Protein AF-A0A1Q3DEK4-F1 (afdb_monomer_lite)

Organism: Cephalotus follicularis (NCBI:txid3775)

Sequence (195 aa):
FINLIERITYQKWHVNITIVIQDSFKLQTIALIDSGAQMNCIQEGLIPKKFFEKTKQKLFTANGENLSVKFKNLDVHICNDGICIKQTFILVKDLDIGIILGQSFLEVIKPFKVKNERIVTKIFQRKILFAFNEKSITKEINLLKTLSMFKEHSINLIKSKENHLYFMKQEISNQKLEQQLQTSQTREKINSLKI

Foldseek 3Di:
DLLPDFKDKDAWQWFWWWKQAPNPDIDTDIETEDQPDAFKEAAPPPDDPVQFDFDPDWDADPVRHTFPWGGWAGQMWTDFPRDTDTGIYIYTHDDPGRIYHYPRNVVQQPPWDDDQFWIWGADPNDITITGGPDGMDMDGPVPVNVVVVVVVVVVVVVVVV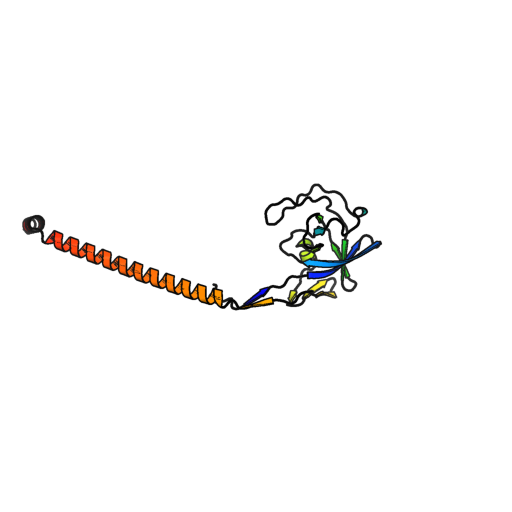VVVVVVVVVVVVVVVVVVVCPDPVNVVVVVVPPD

Structure (mmCIF, N/CA/C/O backbone):
data_AF-A0A1Q3DEK4-F1
#
_entry.id   AF-A0A1Q3DEK4-F1
#
loop_
_atom_site.group_PDB
_atom_site.id
_atom_site.type_symbol
_atom_site.label_atom_id
_atom_site.label_alt_id
_atom_site.label_comp_id
_atom_site.label_asym_id
_atom_site.label_entity_id
_atom_site.label_seq_id
_atom_site.pdbx_PDB_ins_code
_atom_site.Cartn_x
_atom_site.Cartn_y
_atom_site.Cartn_z
_atom_site.occupancy
_atom_site.B_iso_or_equiv
_atom_site.auth_seq_id
_atom_site.a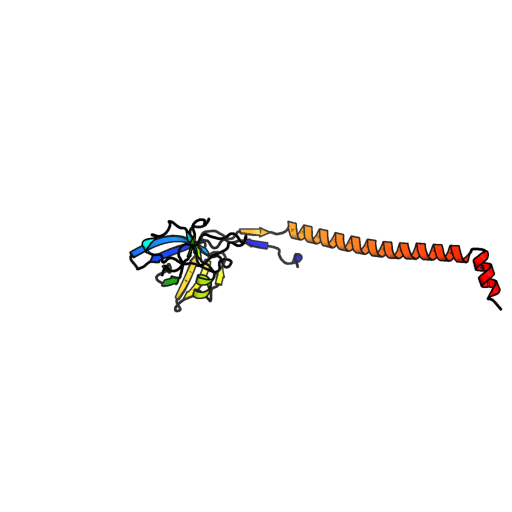uth_comp_id
_atom_site.auth_asym_id
_atom_site.auth_atom_id
_atom_site.pdbx_PDB_model_num
ATOM 1 N N . PHE A 1 1 ? 18.675 -5.931 -19.813 1.00 51.31 1 PHE A N 1
ATOM 2 C CA . PHE A 1 1 ? 17.662 -5.857 -18.735 1.00 51.31 1 PHE A CA 1
ATOM 3 C C . PHE A 1 1 ? 16.275 -5.452 -19.256 1.00 51.31 1 PHE A C 1
ATOM 5 O O . PHE A 1 1 ? 15.321 -6.141 -18.937 1.00 51.31 1 PHE A O 1
ATOM 12 N N . ILE A 1 2 ? 16.134 -4.419 -20.108 1.00 51.25 2 ILE A N 1
ATOM 13 C CA . ILE A 1 2 ? 14.821 -3.993 -20.661 1.00 51.25 2 ILE A CA 1
ATOM 14 C C . ILE A 1 2 ? 14.138 -5.063 -21.543 1.00 51.25 2 ILE A C 1
ATOM 16 O O . ILE A 1 2 ? 12.915 -5.134 -21.567 1.00 51.25 2 ILE A O 1
ATOM 20 N N . ASN A 1 3 ? 14.897 -5.962 -22.182 1.00 54.00 3 ASN A N 1
ATOM 21 C CA . ASN A 1 3 ? 14.345 -6.994 -23.074 1.00 54.00 3 ASN A CA 1
ATOM 22 C C . ASN A 1 3 ? 13.494 -8.087 -22.385 1.00 54.00 3 ASN A C 1
ATOM 24 O O . ASN A 1 3 ? 12.949 -8.926 -23.093 1.0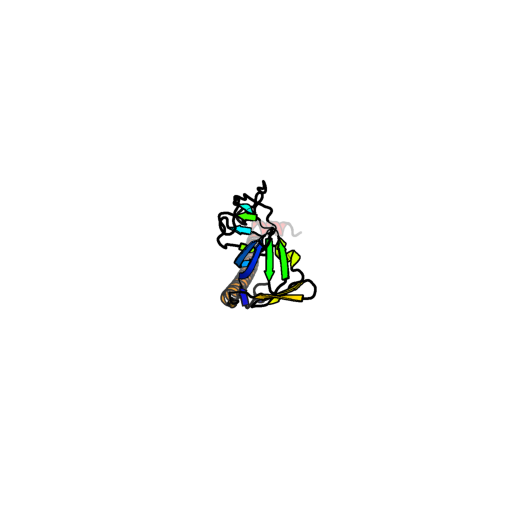0 54.00 3 ASN A O 1
ATOM 28 N N . LEU A 1 4 ? 13.373 -8.096 -21.048 1.00 60.72 4 LEU A N 1
ATOM 29 C CA . LEU A 1 4 ? 12.604 -9.114 -20.311 1.00 60.72 4 LEU A CA 1
ATOM 30 C C . LEU A 1 4 ? 11.206 -8.655 -19.863 1.00 60.72 4 LEU A C 1
ATOM 32 O O . LEU A 1 4 ? 10.371 -9.491 -19.530 1.00 60.72 4 LEU A O 1
ATOM 36 N N . ILE A 1 5 ? 10.950 -7.344 -19.801 1.00 64.69 5 ILE A N 1
ATOM 37 C CA . ILE A 1 5 ? 9.690 -6.816 -19.263 1.00 64.69 5 ILE A CA 1
ATOM 38 C C . ILE A 1 5 ? 8.754 -6.505 -20.429 1.00 64.69 5 ILE A C 1
ATOM 40 O O . ILE A 1 5 ? 8.844 -5.452 -21.054 1.00 64.69 5 ILE A O 1
ATOM 44 N N . GLU A 1 6 ? 7.847 -7.431 -20.724 1.00 66.19 6 GLU A N 1
ATOM 45 C CA . GLU A 1 6 ? 6.870 -7.266 -21.810 1.00 66.19 6 GLU A CA 1
ATOM 46 C C . GLU A 1 6 ? 5.614 -6.514 -21.350 1.00 66.19 6 GLU A C 1
ATOM 48 O O . GLU A 1 6 ? 4.963 -5.815 -22.132 1.00 66.19 6 GLU A O 1
ATOM 53 N N . ARG A 1 7 ? 5.288 -6.627 -20.056 1.00 71.44 7 ARG A N 1
ATOM 54 C CA . ARG A 1 7 ? 4.076 -6.080 -19.443 1.00 71.44 7 ARG A CA 1
ATOM 55 C C . ARG A 1 7 ? 4.373 -5.538 -18.049 1.00 71.44 7 ARG A C 1
ATOM 57 O O . ARG A 1 7 ? 5.055 -6.192 -17.265 1.00 71.44 7 ARG A O 1
ATOM 64 N N . ILE A 1 8 ? 3.821 -4.371 -17.727 1.00 77.69 8 ILE A N 1
ATOM 65 C CA . ILE A 1 8 ? 3.756 -3.852 -16.356 1.00 77.69 8 ILE A CA 1
ATOM 66 C C . ILE A 1 8 ? 2.288 -3.800 -15.956 1.00 77.69 8 ILE A C 1
ATOM 68 O O . ILE A 1 8 ? 1.448 -3.304 -16.706 1.00 77.69 8 ILE A O 1
ATOM 72 N N . THR A 1 9 ? 1.996 -4.275 -14.751 1.00 74.75 9 THR A N 1
ATOM 73 C CA . THR A 1 9 ? 0.672 -4.176 -14.144 1.00 74.75 9 THR A CA 1
ATOM 74 C C . THR A 1 9 ? 0.713 -3.141 -13.028 1.00 74.75 9 THR A C 1
ATOM 76 O O . THR A 1 9 ? 1.464 -3.289 -12.068 1.00 74.75 9 THR A O 1
ATOM 79 N N . TYR A 1 10 ? -0.101 -2.098 -13.157 1.00 78.81 10 TYR A N 1
ATOM 80 C CA . TYR A 1 10 ? -0.332 -1.092 -12.128 1.00 78.81 10 TYR A CA 1
ATOM 81 C C . TYR A 1 10 ? -1.642 -1.382 -11.403 1.00 78.81 10 TYR A C 1
ATOM 83 O O . TYR A 1 10 ? -2.665 -1.647 -12.031 1.00 78.81 10 TYR A O 1
ATOM 91 N N . GLN A 1 11 ? -1.622 -1.296 -10.077 1.00 82.62 11 GLN A N 1
ATOM 92 C CA . GLN A 1 11 ? -2.800 -1.469 -9.237 1.00 82.62 11 GLN A CA 1
A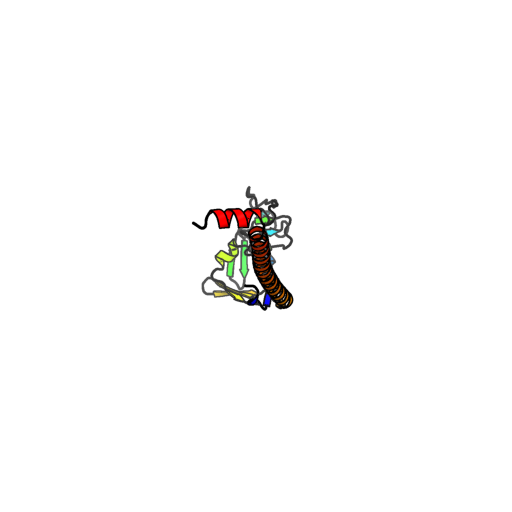TOM 93 C C . GLN A 1 11 ? -2.698 -0.509 -8.053 1.00 82.62 11 GLN A C 1
ATOM 95 O O . GLN A 1 11 ? -1.759 -0.614 -7.266 1.00 82.62 11 GLN A O 1
ATOM 100 N N . LYS A 1 12 ? -3.674 0.390 -7.895 1.00 86.88 12 LYS A N 1
ATOM 101 C CA . LYS A 1 12 ? -3.830 1.153 -6.650 1.00 86.88 12 LYS A CA 1
ATOM 102 C C . LYS A 1 12 ? -4.537 0.281 -5.617 1.00 86.88 12 LYS A C 1
ATOM 104 O O . LYS A 1 12 ? -5.550 -0.349 -5.924 1.00 86.88 12 LYS A O 1
ATOM 109 N N . TRP A 1 13 ? -4.002 0.208 -4.402 1.00 93.25 13 TRP A N 1
ATOM 110 C CA . TRP A 1 13 ? -4.549 -0.628 -3.324 1.00 93.25 13 TRP A CA 1
ATOM 111 C C . TRP A 1 13 ? -5.547 0.160 -2.476 1.00 93.25 13 TRP A C 1
ATOM 113 O O . TRP A 1 13 ? -5.391 0.283 -1.263 1.00 93.25 13 TRP A O 1
ATOM 123 N N . HIS A 1 14 ? -6.565 0.714 -3.135 1.00 94.94 14 HIS A N 1
ATOM 124 C CA . HIS A 1 14 ? -7.712 1.306 -2.458 1.00 94.94 14 HIS A CA 1
ATOM 125 C C . HIS A 1 14 ? -8.603 0.197 -1.919 1.00 94.94 14 HIS A C 1
ATOM 127 O O . HIS A 1 14 ? -9.080 -0.631 -2.693 1.00 94.94 14 HIS A O 1
ATOM 133 N N . VAL A 1 15 ? -8.815 0.179 -0.609 1.00 95.12 15 VAL A N 1
ATOM 134 C CA . VAL A 1 15 ? -9.591 -0.850 0.083 1.00 95.12 15 VAL A CA 1
ATOM 135 C C . VAL A 1 15 ? -10.663 -0.196 0.943 1.00 95.12 15 VAL A C 1
ATOM 137 O O . VAL A 1 15 ? -10.431 0.846 1.557 1.00 95.12 15 VAL A O 1
ATOM 140 N N . ASN A 1 16 ? -11.838 -0.816 1.012 1.00 94.62 16 ASN A N 1
ATOM 141 C CA . ASN A 1 16 ? -12.856 -0.418 1.978 1.00 94.62 16 ASN A CA 1
ATOM 142 C C . ASN A 1 16 ? -12.451 -0.902 3.371 1.00 94.62 16 ASN A C 1
ATOM 144 O O . ASN A 1 16 ? -12.150 -2.082 3.563 1.00 94.62 16 ASN A O 1
ATOM 148 N N . ILE A 1 17 ? -12.467 0.003 4.343 1.00 94.25 17 ILE A N 1
ATOM 149 C CA . ILE A 1 17 ? -12.174 -0.298 5.740 1.00 94.25 17 ILE A CA 1
ATOM 150 C C . ILE A 1 17 ? -13.270 0.237 6.649 1.00 94.25 17 ILE A C 1
ATOM 152 O O . ILE A 1 17 ? -13.950 1.216 6.343 1.00 94.25 17 ILE A O 1
ATOM 156 N N . THR A 1 18 ? -13.410 -0.402 7.806 1.00 95.62 18 THR A N 1
ATOM 157 C CA . THR A 1 18 ? -14.185 0.141 8.918 1.00 95.62 18 THR A CA 1
ATOM 158 C C . THR A 1 18 ? -13.223 0.562 10.016 1.00 95.62 18 THR A C 1
ATOM 160 O O . THR A 1 18 ? -12.479 -0.262 10.535 1.00 95.62 18 THR A O 1
ATOM 163 N N . ILE A 1 19 ? -13.247 1.834 10.383 1.00 93.88 19 ILE A N 1
ATOM 164 C CA . ILE A 1 19 ? -12.533 2.383 11.530 1.00 93.88 19 ILE A CA 1
ATOM 165 C C . ILE A 1 19 ? -13.467 2.405 12.731 1.00 93.88 19 ILE A C 1
ATOM 167 O O . ILE A 1 19 ? -14.601 2.866 12.617 1.00 93.88 19 ILE A O 1
ATOM 171 N N . VAL A 1 20 ? -12.979 1.930 13.874 1.00 93.38 20 VAL A N 1
ATOM 172 C CA . VAL A 1 20 ? -13.665 1.987 15.167 1.00 93.38 20 VAL A CA 1
ATOM 173 C C . VAL A 1 20 ? -12.743 2.622 16.204 1.00 93.38 20 VAL A C 1
ATOM 175 O O . VAL A 1 20 ? -11.568 2.270 16.295 1.00 93.38 20 VAL A O 1
ATOM 178 N N . ILE A 1 21 ? -13.266 3.566 16.985 1.00 90.88 21 ILE A N 1
ATOM 179 C CA . ILE A 1 21 ? -12.525 4.273 18.037 1.00 90.88 21 ILE A CA 1
ATOM 180 C C . ILE A 1 21 ? -13.337 4.241 19.323 1.00 90.88 21 ILE A C 1
ATOM 182 O O . ILE A 1 21 ? -14.489 4.683 19.330 1.00 90.88 21 ILE A O 1
ATOM 186 N N . GLN A 1 22 ? -12.709 3.760 20.405 1.00 85.56 22 GLN A N 1
ATOM 187 C CA . GLN A 1 22 ? -13.291 3.692 21.755 1.00 85.56 22 GLN A CA 1
ATOM 188 C C . GLN A 1 22 ? -14.728 3.134 21.765 1.00 85.56 22 GLN A C 1
ATOM 190 O O . GLN A 1 22 ? -15.571 3.635 22.503 1.00 85.56 22 GLN A O 1
ATOM 195 N N . ASP A 1 23 ? -15.033 2.207 20.848 1.00 81.06 23 ASP A N 1
ATOM 196 C CA . ASP A 1 23 ? -16.354 1.604 20.603 1.00 81.06 23 ASP A CA 1
ATOM 197 C C . ASP A 1 23 ? -17.531 2.583 20.395 1.00 81.06 23 ASP A C 1
ATOM 199 O O . ASP A 1 23 ? -18.682 2.171 20.276 1.00 81.06 23 ASP A O 1
ATOM 203 N N . SER A 1 24 ? -17.256 3.885 20.291 1.00 85.69 24 SER A N 1
ATOM 204 C CA . SER A 1 24 ? -18.254 4.962 20.251 1.00 85.69 24 SER A CA 1
ATOM 205 C C . SER A 1 24 ? -18.317 5.659 18.899 1.00 85.69 24 SER A C 1
ATOM 207 O O . SER A 1 24 ? -19.334 6.256 18.549 1.00 85.69 24 SER A O 1
ATOM 209 N N . PHE A 1 25 ? -17.238 5.587 18.121 1.00 90.88 25 PHE A N 1
ATOM 210 C CA . PHE A 1 25 ? -17.178 6.144 16.780 1.00 90.88 25 PHE A CA 1
ATOM 211 C C . PHE A 1 25 ? -16.856 5.049 15.774 1.00 90.88 25 PHE A C 1
ATOM 213 O O . PHE A 1 25 ? -15.895 4.299 15.950 1.00 90.88 25 PHE A O 1
ATOM 220 N N . LYS A 1 26 ? -17.652 4.990 14.704 1.00 93.62 26 LYS A N 1
ATOM 221 C CA . LYS A 1 26 ? -17.487 4.052 13.598 1.00 93.62 26 LYS A CA 1
ATOM 222 C C . LY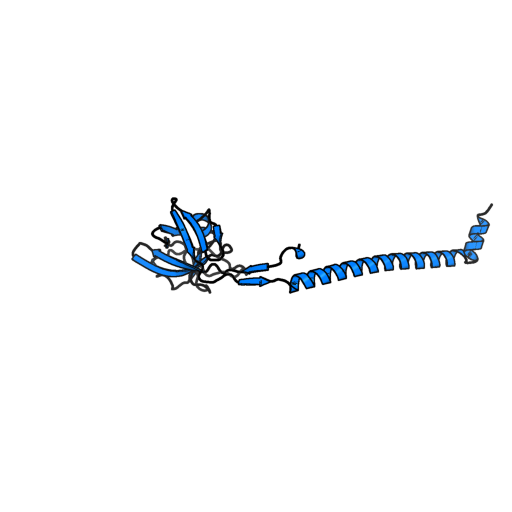S A 1 26 ? -17.551 4.807 12.277 1.00 93.62 26 LYS A C 1
ATOM 224 O O . LYS A 1 26 ? -18.493 5.557 12.045 1.00 93.62 26 LYS A O 1
ATOM 229 N N . LEU A 1 27 ? -16.576 4.570 11.408 1.00 93.19 27 LEU A N 1
ATOM 230 C CA . LEU A 1 27 ? -16.499 5.170 10.081 1.00 93.19 27 LEU A CA 1
ATOM 231 C C . LEU A 1 27 ? -16.188 4.092 9.046 1.00 93.19 27 LEU A C 1
ATOM 233 O O . LEU A 1 27 ? -15.175 3.408 9.152 1.00 93.19 27 LEU A O 1
ATOM 237 N N . GLN A 1 28 ? -17.043 3.954 8.037 1.00 94.69 28 GLN A N 1
ATOM 238 C CA . GLN A 1 28 ? -16.734 3.176 6.839 1.00 94.69 28 GLN A CA 1
ATOM 239 C C . GLN A 1 28 ? -16.187 4.117 5.774 1.00 94.69 28 GLN A C 1
ATOM 241 O O . GLN A 1 28 ? -16.799 5.142 5.485 1.00 94.69 28 GLN A O 1
ATOM 246 N N . THR A 1 29 ? -15.016 3.803 5.232 1.00 93.94 29 THR A N 1
ATOM 247 C CA . THR A 1 29 ? -14.338 4.671 4.265 1.00 93.94 29 THR A CA 1
ATOM 248 C C . THR A 1 29 ? -13.334 3.889 3.423 1.00 93.94 29 THR A C 1
ATOM 250 O O . THR A 1 29 ? -13.084 2.707 3.664 1.00 93.94 29 THR A O 1
ATOM 253 N N . ILE A 1 30 ? -12.759 4.559 2.431 1.00 94.19 30 ILE A N 1
ATOM 254 C CA . ILE A 1 30 ? -11.708 4.030 1.568 1.00 94.19 30 ILE A CA 1
ATOM 255 C C . ILE A 1 30 ? -10.356 4.449 2.140 1.00 94.19 30 ILE A C 1
ATOM 257 O O . ILE A 1 30 ? -10.151 5.614 2.482 1.00 94.19 30 ILE A O 1
ATOM 261 N N . ALA A 1 31 ? -9.421 3.507 2.205 1.00 95.69 31 ALA A N 1
ATOM 262 C CA . ALA A 1 31 ? -8.029 3.788 2.517 1.00 95.69 31 ALA A CA 1
ATOM 263 C C . ALA A 1 31 ? -7.108 3.304 1.398 1.00 95.69 31 ALA A C 1
ATOM 265 O O . ALA A 1 31 ? -7.366 2.277 0.768 1.00 95.69 31 ALA A O 1
ATOM 266 N N . LEU A 1 32 ? -6.019 4.034 1.175 1.00 96.31 32 LEU A N 1
ATOM 267 C CA . LEU A 1 32 ? -4.916 3.590 0.332 1.00 96.31 32 LEU A CA 1
ATOM 268 C C . LEU A 1 32 ? -3.919 2.806 1.175 1.00 96.31 32 LEU A C 1
ATOM 270 O O . LEU A 1 32 ? -3.421 3.319 2.172 1.00 96.31 32 LEU A O 1
ATOM 274 N N . ILE A 1 33 ? -3.587 1.587 0.765 1.00 95.88 33 ILE A N 1
ATOM 275 C CA . ILE A 1 33 ? -2.440 0.876 1.330 1.00 95.88 33 ILE A CA 1
ATOM 276 C C . ILE A 1 33 ? -1.187 1.314 0.574 1.00 95.88 33 ILE A C 1
ATOM 278 O O . ILE A 1 33 ? -1.090 1.095 -0.633 1.00 95.88 33 ILE A O 1
ATOM 282 N N . ASP A 1 34 ? -0.235 1.911 1.289 1.00 93.81 34 ASP A N 1
ATOM 283 C CA . ASP A 1 34 ? 0.986 2.466 0.711 1.00 93.81 34 ASP A CA 1
ATOM 284 C C . ASP A 1 34 ? 2.222 2.029 1.503 1.00 93.81 34 ASP A C 1
ATOM 286 O O . ASP A 1 34 ? 2.483 2.483 2.616 1.00 93.81 34 ASP A O 1
ATOM 290 N N . SER A 1 35 ? 3.032 1.159 0.900 1.00 92.81 35 SER A N 1
ATOM 291 C CA . SER A 1 35 ? 4.303 0.724 1.483 1.00 92.81 35 SER A CA 1
ATOM 292 C C . SER A 1 35 ? 5.368 1.825 1.539 1.00 92.81 35 SER A C 1
ATOM 294 O O . SER A 1 35 ? 6.373 1.633 2.222 1.00 92.81 35 SER A O 1
ATOM 296 N N . GLY A 1 36 ? 5.187 2.931 0.809 1.00 91.94 36 GLY A N 1
ATOM 297 C CA . GLY A 1 36 ? 6.052 4.110 0.848 1.00 91.94 36 GLY A CA 1
ATOM 298 C C . GLY A 1 36 ? 5.801 5.013 2.059 1.00 91.94 36 GLY A C 1
ATOM 299 O O . GLY A 1 36 ? 6.678 5.789 2.432 1.00 91.94 36 GLY A O 1
ATOM 300 N N . ALA A 1 37 ? 4.648 4.882 2.720 1.00 91.00 37 ALA A N 1
ATOM 301 C CA . ALA A 1 37 ? 4.344 5.600 3.949 1.00 91.00 37 ALA A CA 1
ATOM 302 C C . ALA A 1 37 ? 4.826 4.803 5.169 1.00 91.00 37 ALA A C 1
ATOM 304 O O . ALA A 1 37 ? 4.433 3.657 5.371 1.00 91.00 37 ALA A O 1
ATOM 305 N N . GLN A 1 38 ? 5.656 5.403 6.025 1.00 90.00 38 GLN A N 1
ATOM 306 C CA . GLN A 1 38 ? 6.158 4.721 7.227 1.00 90.00 38 GLN A CA 1
ATOM 307 C C . GLN A 1 38 ? 5.061 4.513 8.289 1.00 90.00 38 GLN A C 1
ATOM 309 O O . GLN A 1 38 ? 5.004 3.463 8.926 1.00 90.00 38 GLN A O 1
ATOM 314 N N . MET A 1 39 ? 4.177 5.498 8.460 1.00 89.69 39 MET A N 1
ATOM 315 C CA . MET A 1 39 ? 3.070 5.469 9.420 1.00 89.69 39 MET A CA 1
ATOM 316 C C . MET A 1 39 ? 1.720 5.496 8.707 1.00 89.69 39 MET A C 1
ATOM 318 O O . MET A 1 39 ? 1.616 5.971 7.578 1.00 89.69 39 MET A O 1
ATOM 322 N N . ASN A 1 40 ? 0.672 5.053 9.403 1.00 93.00 40 ASN A N 1
ATOM 323 C CA . ASN A 1 40 ? -0.694 5.309 8.965 1.00 93.00 40 ASN A CA 1
ATOM 324 C C . ASN A 1 40 ? -1.046 6.793 9.150 1.00 93.00 40 ASN A C 1
ATOM 326 O O . ASN A 1 40 ? -0.739 7.392 10.187 1.00 93.00 40 ASN A O 1
ATOM 330 N N . CYS A 1 41 ? -1.750 7.360 8.176 1.00 91.06 41 CYS A N 1
ATOM 331 C CA . CYS A 1 41 ? -2.150 8.763 8.160 1.00 91.06 41 CYS A CA 1
ATOM 332 C C . CYS A 1 41 ? -3.661 8.887 7.995 1.00 91.06 41 CYS A C 1
ATOM 334 O O . CYS A 1 41 ? -4.294 8.085 7.307 1.00 91.06 41 CYS A O 1
ATOM 336 N N . ILE A 1 42 ? -4.230 9.918 8.607 1.00 91.50 42 ILE A N 1
ATOM 337 C CA . ILE A 1 42 ? -5.634 10.276 8.453 1.00 91.50 42 ILE A CA 1
ATOM 338 C C . ILE A 1 42 ? -5.792 11.782 8.280 1.00 91.50 42 ILE A C 1
ATOM 340 O O . ILE A 1 42 ? -5.110 12.564 8.944 1.00 91.50 42 ILE A O 1
ATOM 344 N N . GLN A 1 43 ? -6.697 12.182 7.394 1.00 90.69 43 GLN A N 1
ATOM 345 C CA . GLN A 1 43 ? -6.965 13.581 7.103 1.00 90.69 43 GLN A CA 1
ATOM 346 C C . GLN A 1 43 ? -7.667 14.298 8.273 1.00 90.69 43 GLN A C 1
ATOM 348 O O . GLN A 1 43 ? -8.617 13.781 8.875 1.00 90.69 43 GLN A O 1
ATOM 353 N N . GLU A 1 44 ? -7.216 15.516 8.592 1.00 86.56 44 GLU A N 1
ATOM 354 C CA . GLU A 1 44 ? -7.846 16.405 9.570 1.00 86.56 44 GLU A CA 1
ATOM 355 C C . GLU A 1 44 ? -9.296 16.678 9.147 1.00 86.56 44 GLU A C 1
ATOM 357 O O . GLU A 1 44 ? -9.554 17.171 8.056 1.00 86.56 44 GLU A O 1
ATOM 362 N N . GLY A 1 45 ? -10.249 16.352 10.025 1.00 87.56 45 GLY A N 1
ATOM 363 C CA . GLY A 1 45 ? -11.684 16.529 9.771 1.00 87.56 45 GLY A CA 1
ATOM 364 C C . GLY A 1 45 ? -12.465 15.229 9.564 1.00 87.56 45 GLY A C 1
ATOM 365 O O . GLY A 1 45 ? -13.665 15.226 9.819 1.00 87.56 45 GLY A O 1
ATOM 366 N N . LEU A 1 46 ? -11.810 14.114 9.214 1.00 90.00 46 LEU A N 1
ATOM 367 C CA . LEU A 1 46 ? -12.499 12.819 9.069 1.00 90.00 46 LEU A CA 1
ATOM 368 C C . LEU A 1 46 ? -12.927 12.205 10.402 1.00 90.00 46 LEU A C 1
ATOM 370 O O . LEU A 1 46 ? -13.918 11.481 10.472 1.00 90.00 46 LEU A O 1
ATOM 374 N N . ILE A 1 47 ? -12.163 12.473 11.461 1.00 87.69 47 ILE A N 1
ATOM 375 C CA . ILE A 1 47 ? -12.403 11.939 12.801 1.00 87.69 47 ILE A CA 1
ATOM 376 C C . ILE A 1 47 ? -12.443 13.092 13.805 1.00 87.69 47 ILE A C 1
ATOM 378 O O . ILE A 1 47 ? -11.617 14.009 13.718 1.00 87.69 47 ILE A O 1
ATOM 382 N N . PRO A 1 48 ? -13.373 13.066 14.781 1.00 87.25 48 PRO A N 1
ATOM 383 C CA . PRO A 1 48 ? -13.452 14.091 15.810 1.00 87.25 48 PRO A CA 1
ATOM 384 C C . PRO A 1 48 ? -12.124 14.292 16.549 1.00 87.25 48 PRO A C 1
ATOM 386 O O . PRO A 1 48 ? -11.539 13.353 17.087 1.00 87.25 48 PRO A O 1
ATOM 389 N N . LYS A 1 49 ? -11.687 15.553 16.660 1.00 81.06 49 LYS A N 1
ATOM 390 C CA . LYS A 1 49 ? -10.419 15.934 17.316 1.00 81.06 49 LYS A CA 1
ATOM 391 C C . LYS A 1 49 ? -10.307 15.476 18.772 1.00 81.06 49 LYS A C 1
ATOM 393 O O . LYS A 1 49 ? -9.196 15.307 19.257 1.00 81.06 49 LYS A O 1
ATOM 398 N N . LYS A 1 50 ? -11.440 15.253 19.451 1.00 84.81 50 LYS A N 1
ATOM 399 C CA . LYS A 1 50 ? -11.500 14.801 20.853 1.00 84.81 50 LYS A CA 1
ATOM 400 C C . LYS A 1 50 ? -10.767 13.483 21.109 1.00 84.81 50 LYS A C 1
ATOM 402 O O . LYS A 1 50 ? -10.403 13.218 22.243 1.00 84.81 50 LYS A O 1
ATOM 407 N N . PHE A 1 51 ? -10.575 12.667 20.075 1.00 81.62 51 PHE A N 1
ATOM 408 C CA . PHE A 1 51 ? -9.929 11.372 20.223 1.00 81.62 51 PHE A CA 1
ATOM 409 C C . PHE A 1 51 ? -8.394 11.436 20.124 1.00 81.62 51 PHE A C 1
ATOM 411 O O . PHE A 1 51 ? -7.730 10.431 20.343 1.00 81.62 51 PHE A O 1
ATOM 418 N N . PHE A 1 52 ? -7.821 12.594 19.789 1.00 79.06 52 PHE A N 1
ATOM 419 C CA . PHE A 1 52 ? -6.411 12.711 19.433 1.00 79.06 52 PHE A CA 1
ATOM 420 C C . PHE A 1 52 ? -5.564 13.420 20.497 1.00 79.06 52 PHE A C 1
ATOM 422 O O . PHE A 1 52 ? -5.894 14.519 20.948 1.00 79.06 52 PHE A O 1
ATOM 429 N N . GLU A 1 53 ? -4.391 12.856 20.793 1.00 77.00 53 GLU A N 1
ATOM 430 C CA . GLU A 1 53 ? -3.368 13.484 21.641 1.00 77.00 53 GLU A CA 1
ATOM 431 C C . GLU A 1 53 ? -2.305 14.237 20.827 1.00 77.00 53 GLU A C 1
ATOM 433 O O . GLU A 1 53 ? -1.825 13.763 19.788 1.00 77.00 53 GLU A O 1
ATOM 438 N N . LYS A 1 54 ? -1.925 15.435 21.296 1.00 74.56 54 LYS A N 1
ATOM 439 C CA . LYS A 1 54 ? -0.952 16.304 20.613 1.00 74.56 54 LYS A CA 1
ATOM 440 C C . LYS A 1 54 ? 0.449 15.687 20.614 1.00 74.56 54 LYS A C 1
ATOM 442 O O . LYS A 1 54 ? 0.879 15.101 21.602 1.00 74.56 54 LYS A O 1
ATOM 447 N N . THR A 1 55 ? 1.202 15.894 19.534 1.00 69.62 55 THR A N 1
ATOM 448 C CA . THR A 1 55 ? 2.600 15.441 19.420 1.00 69.62 55 THR A CA 1
ATOM 449 C C . THR A 1 55 ? 3.537 16.544 18.936 1.00 69.62 55 THR A C 1
ATOM 451 O O . THR A 1 55 ? 3.092 17.541 18.376 1.00 69.62 55 THR A O 1
ATOM 454 N N . LYS A 1 56 ? 4.847 16.333 19.112 1.00 68.69 56 LYS A N 1
ATOM 455 C CA . LYS A 1 56 ? 5.923 17.159 18.538 1.00 68.69 56 LYS A CA 1
ATOM 456 C C . LYS A 1 56 ? 6.610 16.509 17.323 1.00 68.69 56 LYS A C 1
ATOM 458 O O . LYS A 1 56 ? 7.606 17.043 16.842 1.00 68.69 56 LYS A O 1
ATOM 463 N N . GLN A 1 57 ? 6.148 15.342 16.860 1.00 68.38 57 GLN A N 1
ATOM 464 C CA . GLN A 1 57 ? 6.753 14.672 15.703 1.00 68.38 57 GLN A CA 1
ATOM 465 C C . GLN A 1 57 ? 6.567 15.472 14.410 1.00 68.38 57 GLN A C 1
ATOM 467 O O . GLN A 1 57 ? 5.515 16.065 14.189 1.00 68.38 57 GLN A O 1
ATOM 472 N N . LYS A 1 58 ? 7.592 15.444 13.553 1.00 73.25 58 LYS A N 1
ATOM 473 C CA . LYS A 1 58 ? 7.563 15.991 12.194 1.00 73.25 58 LYS A CA 1
ATOM 474 C C . LYS A 1 58 ? 7.493 14.837 11.199 1.00 73.25 58 LYS A C 1
ATOM 476 O O . LYS A 1 58 ? 8.164 13.826 11.401 1.00 73.25 58 LYS A O 1
ATOM 481 N N . LEU A 1 59 ? 6.702 15.000 10.147 1.00 73.69 59 LEU A N 1
ATOM 482 C CA . LEU A 1 59 ? 6.669 14.093 9.004 1.00 73.69 59 LEU A CA 1
ATOM 483 C C . LEU A 1 59 ? 7.019 14.876 7.752 1.00 73.69 59 LEU A C 1
ATOM 485 O O . LEU A 1 59 ? 6.689 16.053 7.640 1.00 73.69 59 LEU A O 1
ATOM 489 N N . PHE A 1 60 ? 7.649 14.194 6.809 1.00 77.44 60 PHE A N 1
ATOM 490 C CA . PHE A 1 60 ? 8.017 14.772 5.531 1.00 77.44 60 PHE A CA 1
ATOM 491 C C . PHE A 1 60 ? 7.388 13.954 4.410 1.00 77.44 60 PHE A C 1
ATOM 493 O O . PHE A 1 60 ? 7.296 12.729 4.511 1.00 77.44 60 PHE A O 1
ATOM 500 N N . THR A 1 61 ? 6.933 14.630 3.360 1.00 79.00 61 THR A N 1
ATOM 501 C CA . THR A 1 61 ? 6.531 13.970 2.116 1.00 79.00 61 THR A CA 1
ATOM 502 C C . THR A 1 61 ? 7.764 13.426 1.393 1.00 79.00 61 THR A C 1
ATOM 504 O O . THR A 1 61 ? 8.902 13.776 1.718 1.00 79.00 61 THR A O 1
ATOM 507 N N . ALA A 1 62 ? 7.554 12.608 0.358 1.00 78.50 62 ALA A N 1
ATOM 508 C CA . ALA A 1 62 ? 8.644 12.142 -0.504 1.00 78.50 62 ALA A CA 1
ATOM 509 C C . ALA A 1 62 ? 9.428 13.297 -1.164 1.00 78.50 62 ALA A C 1
ATOM 511 O O . ALA A 1 62 ? 10.597 13.129 -1.500 1.00 78.50 62 ALA A O 1
ATOM 512 N N . ASN A 1 63 ? 8.811 14.477 -1.291 1.00 79.50 63 ASN A N 1
ATOM 513 C CA . ASN A 1 63 ? 9.426 15.680 -1.854 1.00 79.50 63 ASN A CA 1
ATOM 514 C C . ASN A 1 63 ? 10.193 16.512 -0.805 1.00 79.50 63 ASN A C 1
ATOM 516 O O . ASN A 1 63 ? 10.716 17.573 -1.130 1.00 79.50 63 ASN A O 1
ATOM 520 N N . GLY A 1 64 ? 10.254 16.062 0.454 1.00 77.50 64 GLY A N 1
ATOM 521 C CA . GLY A 1 64 ? 10.938 16.761 1.547 1.00 77.50 64 GLY A CA 1
ATOM 522 C C . GLY A 1 64 ? 10.126 17.887 2.193 1.00 77.50 64 GLY A C 1
ATOM 523 O O . GLY A 1 64 ? 10.627 18.567 3.089 1.00 77.50 64 GLY A O 1
ATOM 524 N N . GLU A 1 65 ? 8.871 18.081 1.786 1.00 80.56 65 GLU A N 1
ATOM 525 C CA . GLU A 1 65 ? 7.985 19.077 2.388 1.00 80.56 65 GLU A CA 1
ATOM 526 C C . GLU A 1 65 ? 7.503 18.607 3.759 1.00 80.56 65 GLU A C 1
ATOM 528 O O . GLU A 1 65 ? 7.144 17.444 3.946 1.00 80.56 65 GLU A O 1
ATOM 533 N N . ASN A 1 66 ? 7.481 19.516 4.732 1.00 78.00 66 ASN A N 1
ATOM 534 C CA . ASN A 1 66 ? 7.031 19.208 6.083 1.00 78.00 66 ASN A CA 1
ATOM 535 C C . ASN A 1 66 ? 5.499 19.158 6.139 1.00 78.00 66 ASN A C 1
ATOM 537 O O . ASN A 1 66 ? 4.831 20.174 5.946 1.00 78.00 66 ASN A O 1
ATOM 541 N N . LEU A 1 67 ? 4.948 17.999 6.488 1.00 70.94 67 LEU A N 1
ATOM 542 C CA . LEU A 1 67 ? 3.534 17.867 6.804 1.00 70.94 67 LEU A CA 1
ATOM 543 C C . LEU A 1 67 ? 3.296 18.417 8.210 1.00 70.94 67 LEU A C 1
ATOM 545 O O . LEU A 1 67 ? 3.905 17.961 9.180 1.00 70.94 67 LEU A O 1
ATOM 549 N N . SER A 1 68 ? 2.383 19.384 8.350 1.00 66.88 68 SER A N 1
ATOM 550 C CA . SER A 1 68 ? 2.018 19.902 9.671 1.00 66.88 68 SER A CA 1
ATOM 551 C C . SER A 1 68 ? 1.263 18.824 10.459 1.00 66.88 68 SER A C 1
ATOM 553 O O . SER A 1 68 ? 0.039 18.707 10.377 1.00 66.88 68 SER A O 1
ATOM 555 N N . VAL A 1 69 ? 2.000 18.016 11.213 1.00 64.56 69 VAL A N 1
ATOM 556 C CA . VAL A 1 69 ? 1.450 16.983 12.085 1.00 64.56 69 VAL A CA 1
ATOM 557 C C . VAL A 1 69 ? 1.077 17.610 13.416 1.00 64.56 69 VAL A C 1
ATOM 559 O O . VAL A 1 69 ? 1.896 18.257 14.066 1.00 64.56 69 VAL A O 1
ATOM 562 N N . LYS A 1 70 ? -0.172 17.417 13.839 1.00 61.78 70 LYS A N 1
ATOM 563 C CA . LYS A 1 70 ? -0.662 17.962 15.113 1.00 61.78 70 LYS A CA 1
ATOM 564 C C . LYS A 1 70 ? -0.905 16.895 16.179 1.00 61.78 70 LYS A C 1
ATOM 566 O O . LYS A 1 70 ? -0.864 17.223 17.363 1.00 61.78 70 LYS A O 1
ATOM 571 N N . PHE A 1 71 ? -1.142 15.641 15.787 1.00 64.44 71 PHE A N 1
ATOM 572 C CA . PHE A 1 71 ? -1.554 14.578 16.705 1.00 64.44 71 PHE A CA 1
ATOM 573 C C . PHE A 1 71 ? -1.020 13.210 16.277 1.00 64.44 71 PHE A C 1
ATOM 575 O O . PHE A 1 71 ? -0.957 12.938 15.079 1.00 64.44 71 PHE A O 1
ATOM 582 N N . LYS A 1 72 ? -0.630 12.367 17.243 1.00 63.69 72 LYS A N 1
ATOM 583 C CA . LYS A 1 72 ? 0.078 11.097 16.972 1.00 63.69 72 LYS A CA 1
ATOM 584 C C . LYS A 1 72 ? -0.640 9.852 17.464 1.00 63.69 72 LYS A C 1
ATOM 586 O O . LYS A 1 72 ? -0.532 8.818 16.821 1.00 63.69 72 LYS A O 1
ATOM 591 N N . ASN A 1 73 ? -1.308 9.927 18.609 1.00 61.03 73 ASN A N 1
ATOM 592 C CA . ASN A 1 73 ? -1.781 8.727 19.279 1.00 61.03 73 ASN A CA 1
ATOM 593 C C . ASN A 1 73 ? -3.298 8.728 19.294 1.00 61.03 73 ASN A C 1
ATOM 595 O O . ASN A 1 73 ? -3.935 9.502 20.005 1.00 61.03 73 ASN A O 1
ATOM 599 N N . LEU A 1 74 ? -3.843 7.859 18.458 1.00 68.62 74 LEU A N 1
ATOM 600 C CA . LEU A 1 74 ? -5.229 7.461 18.475 1.00 68.62 74 LEU A CA 1
ATOM 601 C C . LEU A 1 74 ? -5.236 5.941 18.424 1.00 68.62 74 LEU A C 1
ATOM 603 O O . LEU A 1 74 ? -4.695 5.356 17.484 1.00 68.62 74 LEU A O 1
ATOM 607 N N . ASP A 1 75 ? -5.836 5.323 19.433 1.00 75.81 75 ASP A N 1
ATOM 608 C CA . ASP A 1 75 ? -6.104 3.893 19.423 1.00 75.81 75 ASP A CA 1
ATOM 609 C C . ASP A 1 75 ? -7.281 3.629 18.482 1.00 75.81 75 ASP A C 1
ATOM 611 O O . ASP A 1 75 ? -8.451 3.648 18.872 1.00 75.81 75 ASP A O 1
ATOM 615 N N . VAL A 1 76 ? -6.948 3.437 17.206 1.00 88.44 76 VAL A N 1
ATOM 616 C CA . VAL A 1 76 ? -7.898 3.085 16.156 1.00 88.44 76 VAL A CA 1
ATOM 617 C C . VAL A 1 76 ? -7.914 1.582 15.982 1.00 88.44 76 VAL A C 1
ATOM 619 O O . VAL A 1 76 ? -6.869 0.945 15.901 1.00 88.44 76 VAL A O 1
ATOM 622 N N . HIS A 1 77 ? -9.098 1.015 15.825 1.00 93.31 77 HIS A N 1
ATOM 623 C CA . HIS A 1 77 ? -9.255 -0.335 15.322 1.00 93.31 77 HIS A CA 1
ATOM 624 C C . HIS A 1 77 ? -9.667 -0.288 13.856 1.00 93.31 77 HIS A C 1
ATOM 626 O O . HIS A 1 77 ? -10.672 0.326 13.502 1.00 93.31 77 HIS A O 1
ATOM 632 N N . ILE A 1 78 ? -8.896 -0.957 13.003 1.00 94.56 78 ILE A N 1
ATOM 633 C CA . ILE A 1 78 ? -9.304 -1.260 11.632 1.00 94.56 78 ILE A CA 1
ATOM 634 C C . ILE A 1 78 ? -9.999 -2.614 11.667 1.00 94.56 78 ILE A C 1
ATOM 636 O O . ILE A 1 78 ? -9.366 -3.638 11.926 1.00 94.56 78 ILE A O 1
ATOM 640 N N . CYS A 1 79 ? -11.302 -2.610 11.429 1.00 92.88 79 CYS A N 1
ATOM 641 C CA . CYS A 1 79 ? -12.151 -3.784 11.498 1.00 92.88 79 CYS A CA 1
ATOM 642 C C . CYS A 1 79 ? -12.515 -4.294 10.102 1.00 92.88 79 CYS A C 1
ATOM 644 O O . CYS A 1 79 ? -12.935 -3.528 9.230 1.00 92.88 79 CYS A O 1
ATOM 646 N N . ASN A 1 80 ? -12.378 -5.604 9.915 1.00 90.62 80 ASN A N 1
ATOM 647 C CA . ASN A 1 80 ? -12.748 -6.327 8.706 1.00 90.62 80 ASN A CA 1
ATOM 648 C C . ASN A 1 80 ? -13.192 -7.754 9.075 1.00 90.62 80 ASN A C 1
ATOM 650 O O . ASN A 1 80 ? -12.494 -8.429 9.830 1.00 90.62 80 ASN A O 1
ATOM 654 N N . ASP A 1 81 ? -14.354 -8.193 8.583 1.00 83.62 81 ASP A N 1
ATOM 655 C CA . ASP A 1 81 ? -14.920 -9.535 8.813 1.00 83.62 81 ASP A CA 1
ATOM 656 C C . ASP A 1 81 ? -14.871 -10.007 10.283 1.00 83.62 81 ASP A C 1
ATOM 658 O O . ASP A 1 81 ? -14.490 -11.133 10.607 1.00 83.62 81 ASP A O 1
ATOM 662 N N . GLY A 1 82 ? -15.236 -9.111 11.207 1.00 83.88 82 GLY A N 1
ATOM 663 C CA . GLY A 1 82 ? -15.279 -9.397 12.646 1.00 83.88 82 GLY A CA 1
ATOM 664 C C . GLY A 1 82 ? -13.915 -9.444 13.344 1.00 83.88 82 GLY A C 1
ATOM 665 O O . GLY A 1 82 ? -13.857 -9.744 14.533 1.00 83.88 82 GLY A O 1
ATOM 666 N N . ILE A 1 83 ? -12.821 -9.139 12.642 1.00 90.00 83 ILE A N 1
ATOM 667 C CA . ILE A 1 83 ? -11.487 -8.980 13.227 1.00 90.00 83 ILE A CA 1
ATOM 668 C C . ILE A 1 83 ? -11.134 -7.501 13.233 1.00 90.00 83 ILE A C 1
ATOM 670 O O . ILE A 1 83 ? -11.177 -6.841 12.199 1.00 90.00 83 ILE A O 1
ATOM 674 N N . CYS A 1 84 ? -10.762 -6.994 14.402 1.00 92.12 84 CYS A N 1
ATOM 675 C CA . CYS A 1 84 ? -10.373 -5.608 14.608 1.00 92.12 84 CYS A CA 1
ATOM 676 C C . CYS A 1 84 ? -8.897 -5.546 14.993 1.00 92.12 84 CYS A C 1
ATOM 678 O O . CYS A 1 84 ? -8.474 -6.140 15.983 1.00 92.12 84 CYS A O 1
ATOM 680 N N . ILE A 1 85 ? -8.111 -4.836 14.191 1.00 92.50 85 ILE A N 1
ATOM 681 C CA . ILE A 1 85 ? -6.668 -4.702 14.367 1.00 92.50 85 ILE A CA 1
ATOM 682 C C . ILE A 1 85 ? -6.393 -3.315 14.926 1.00 92.50 85 ILE A C 1
ATOM 684 O O . ILE A 1 85 ? -6.691 -2.313 14.272 1.00 92.50 85 ILE A O 1
ATOM 688 N N . LYS A 1 86 ? -5.808 -3.262 16.122 1.00 92.06 86 LYS A N 1
ATOM 689 C CA . LYS A 1 86 ? -5.370 -2.009 16.732 1.00 92.06 86 LYS A CA 1
ATOM 690 C C . LYS A 1 86 ? -4.227 -1.393 15.919 1.00 92.06 86 LYS A C 1
ATOM 692 O O . LYS A 1 86 ? -3.280 -2.084 15.547 1.00 92.06 86 LYS A O 1
ATOM 697 N N . GLN A 1 87 ? -4.332 -0.102 15.638 1.00 92.44 87 GLN A N 1
ATOM 698 C CA . GLN A 1 87 ? -3.409 0.681 14.829 1.00 92.44 87 GLN A CA 1
ATOM 699 C C . GLN A 1 87 ? -3.311 2.106 15.367 1.00 92.44 87 GLN A C 1
ATOM 701 O O . GLN A 1 87 ? -4.271 2.661 15.900 1.00 92.44 87 GLN A O 1
ATOM 706 N N . THR A 1 88 ? -2.145 2.711 15.168 1.00 88.94 88 THR A N 1
ATOM 707 C CA . THR A 1 88 ? -1.904 4.123 15.468 1.00 88.94 88 THR A CA 1
ATOM 708 C C . THR A 1 88 ? -1.941 4.929 14.176 1.00 88.94 88 THR A C 1
ATOM 710 O O . THR A 1 88 ? -1.426 4.476 13.151 1.00 88.94 88 THR A O 1
ATOM 713 N N . PHE A 1 89 ? -2.546 6.115 14.227 1.00 89.12 89 PHE A N 1
ATOM 714 C CA . PHE A 1 89 ? -2.671 7.030 13.093 1.00 89.12 89 PHE A CA 1
ATOM 715 C C . PHE A 1 89 ? -2.161 8.420 13.440 1.00 89.12 89 PHE A C 1
ATOM 717 O O . PHE A 1 89 ? -2.416 8.938 14.526 1.00 89.12 89 PHE A O 1
ATOM 724 N N . ILE A 1 90 ? -1.520 9.050 12.461 1.00 86.50 90 ILE A N 1
ATOM 725 C CA . ILE A 1 90 ? -1.102 10.444 12.536 1.00 86.50 90 ILE A CA 1
ATOM 726 C C . ILE A 1 90 ? -2.114 11.324 11.796 1.00 86.50 90 ILE A C 1
ATOM 728 O O . ILE A 1 90 ? -2.535 10.996 10.687 1.00 86.50 90 ILE A O 1
ATOM 732 N N . LEU A 1 91 ? -2.491 12.455 12.402 1.00 86.06 91 LEU A N 1
ATOM 733 C CA . LEU A 1 91 ? -3.390 13.429 11.779 1.00 86.06 91 LEU A CA 1
ATOM 734 C C . LEU A 1 91 ? -2.616 14.370 10.847 1.00 86.06 91 LEU A C 1
ATOM 736 O O . LEU A 1 91 ? -1.690 15.059 11.289 1.00 86.06 91 LEU A O 1
ATOM 740 N N . VAL A 1 92 ? -3.047 14.444 9.590 1.00 85.00 92 VAL A N 1
ATOM 741 C CA . VAL A 1 92 ? -2.448 15.256 8.522 1.00 85.00 92 VAL A CA 1
ATOM 742 C C . VAL A 1 92 ? -3.521 16.165 7.926 1.00 85.00 92 VAL A C 1
ATOM 744 O O . VAL A 1 92 ? -4.636 15.720 7.706 1.00 85.00 92 VAL A O 1
ATOM 747 N N . LYS A 1 93 ? -3.229 17.442 7.671 1.00 82.12 93 LYS A N 1
ATOM 748 C CA . LYS A 1 93 ? -4.204 18.357 7.044 1.00 82.12 93 LYS A CA 1
ATOM 749 C C . LYS A 1 93 ? -4.425 18.061 5.568 1.00 82.12 93 LYS A C 1
ATOM 751 O O . LYS A 1 93 ? -5.551 17.836 5.134 1.00 82.12 93 LYS A O 1
ATOM 756 N N . ASP A 1 94 ? -3.322 18.078 4.836 1.00 80.25 94 ASP A N 1
ATOM 757 C CA . ASP A 1 94 ? -3.309 18.131 3.385 1.00 80.25 94 ASP A CA 1
ATOM 758 C C . ASP A 1 94 ? -2.963 16.734 2.881 1.00 80.25 94 ASP A C 1
ATOM 760 O O . ASP A 1 94 ? -1.801 16.383 2.684 1.00 80.25 94 ASP A O 1
ATOM 764 N N . LEU A 1 95 ? -3.991 15.890 2.809 1.00 85.00 95 LEU A N 1
ATOM 765 C CA . LEU A 1 95 ? -3.879 14.521 2.332 1.00 85.00 95 LEU A CA 1
ATOM 766 C C . LEU A 1 95 ? -4.876 14.328 1.192 1.00 85.00 95 LEU A C 1
ATOM 768 O O . LEU A 1 95 ? -6.082 14.432 1.410 1.00 85.00 95 LEU A O 1
ATOM 772 N N . ASP A 1 96 ? -4.370 14.044 -0.008 1.00 83.56 96 ASP A N 1
ATOM 773 C CA . ASP A 1 96 ? -5.202 13.860 -1.208 1.00 83.56 96 ASP A CA 1
ATOM 774 C C . ASP A 1 96 ? -6.172 12.681 -1.067 1.00 83.56 96 ASP A C 1
ATOM 776 O O . ASP A 1 96 ? -7.264 12.674 -1.633 1.00 83.56 96 ASP A O 1
ATOM 780 N N . ILE A 1 97 ? -5.764 11.672 -0.295 1.00 85.25 97 ILE A N 1
ATOM 781 C CA . ILE A 1 97 ? -6.585 10.525 0.059 1.00 85.25 97 ILE A CA 1
ATOM 782 C C . ILE A 1 97 ? -6.874 10.547 1.549 1.00 85.25 97 ILE A C 1
ATOM 784 O O . ILE A 1 97 ? -5.958 10.609 2.355 1.00 85.25 97 ILE A O 1
ATOM 788 N N . GLY A 1 98 ? -8.145 10.461 1.936 1.00 92.75 98 GLY A N 1
ATOM 789 C CA . GLY A 1 98 ? -8.546 10.647 3.329 1.00 92.75 98 GLY A CA 1
ATOM 790 C C . GLY A 1 98 ? -7.771 9.791 4.343 1.00 92.75 98 GLY A C 1
ATOM 791 O O . GLY A 1 98 ? -7.500 10.251 5.453 1.00 92.75 98 GLY A O 1
ATOM 792 N N . ILE A 1 99 ? -7.393 8.561 3.972 1.00 94.81 99 ILE A N 1
ATOM 793 C CA . ILE A 1 99 ? -6.671 7.623 4.842 1.00 94.81 99 ILE A CA 1
ATOM 794 C C . ILE A 1 99 ? -5.578 6.882 4.073 1.00 94.81 99 ILE A C 1
ATOM 796 O O . ILE A 1 99 ? -5.832 6.324 3.004 1.00 94.81 99 ILE A O 1
ATOM 800 N N . ILE A 1 100 ? -4.387 6.804 4.674 1.00 95.50 100 ILE A N 1
ATOM 801 C CA . ILE A 1 100 ? -3.277 5.961 4.218 1.00 95.50 100 ILE A CA 1
ATOM 802 C C . ILE A 1 100 ? -2.955 4.919 5.290 1.00 95.50 100 ILE A C 1
ATOM 804 O O . ILE A 1 100 ? -2.741 5.257 6.454 1.00 95.50 100 ILE A O 1
ATOM 808 N N . LEU A 1 101 ? -2.888 3.653 4.886 1.00 96.25 101 LEU A N 1
ATOM 809 C CA . LEU A 1 101 ? -2.374 2.544 5.684 1.00 96.25 101 LEU A CA 1
ATOM 810 C C . LEU A 1 101 ? -0.928 2.276 5.270 1.00 96.25 101 LEU A C 1
ATOM 812 O O . LEU A 1 101 ? -0.671 1.755 4.185 1.00 96.25 101 LEU A O 1
ATOM 816 N N . GLY A 1 102 ? -0.003 2.678 6.135 1.00 95.62 102 GLY A N 1
ATOM 817 C CA . GLY A 1 102 ? 1.431 2.617 5.885 1.00 95.62 102 GLY A CA 1
ATOM 818 C C . GLY A 1 102 ? 2.065 1.283 6.275 1.00 95.62 102 GLY A C 1
ATOM 819 O O . GLY A 1 102 ? 1.393 0.285 6.560 1.00 95.62 102 GLY A O 1
ATOM 820 N N . GLN A 1 103 ? 3.394 1.287 6.365 1.00 95.75 103 GLN A N 1
ATOM 821 C CA . GLN A 1 103 ? 4.200 0.158 6.831 1.00 95.75 103 GLN A CA 1
ATOM 822 C C . GLN A 1 103 ? 3.768 -0.343 8.208 1.00 95.75 103 GLN A C 1
ATOM 824 O O . GLN A 1 103 ? 3.672 -1.552 8.393 1.00 95.75 103 GLN A O 1
ATOM 829 N N . SER A 1 104 ? 3.409 0.552 9.134 1.00 93.31 104 SER A N 1
ATOM 830 C CA . SER A 1 104 ? 2.908 0.166 10.461 1.00 93.31 104 SER A CA 1
ATOM 831 C C . SER A 1 104 ? 1.710 -0.792 10.406 1.00 93.31 104 SER A C 1
ATOM 833 O O . SER A 1 104 ? 1.622 -1.726 11.200 1.00 93.31 104 SER A O 1
ATOM 835 N N . PHE A 1 105 ? 0.797 -0.614 9.446 1.00 95.81 105 PHE A N 1
ATOM 836 C CA . PHE A 1 105 ? -0.299 -1.558 9.228 1.00 95.81 105 PHE A CA 1
ATOM 837 C C . PHE A 1 105 ? 0.178 -2.832 8.522 1.00 95.81 105 PHE A C 1
ATOM 839 O O . PHE A 1 105 ? -0.164 -3.939 8.945 1.00 95.81 105 PHE A O 1
ATOM 846 N N . LEU A 1 106 ? 0.991 -2.685 7.469 1.00 96.44 106 LEU A N 1
ATOM 847 C CA . LEU A 1 106 ? 1.516 -3.807 6.686 1.00 96.44 106 LEU A CA 1
ATOM 848 C C . LEU A 1 106 ? 2.312 -4.801 7.535 1.00 96.44 106 LEU A C 1
ATOM 850 O O . LEU A 1 106 ? 2.222 -6.002 7.301 1.00 96.44 106 LEU A O 1
ATOM 854 N N . GLU A 1 107 ? 3.077 -4.327 8.516 1.00 95.62 107 GLU A N 1
ATOM 855 C CA . GLU A 1 107 ? 3.829 -5.170 9.447 1.00 95.62 107 GLU A CA 1
ATOM 856 C C . GLU A 1 107 ? 2.919 -6.044 10.305 1.00 95.62 107 GLU A C 1
ATOM 858 O O . GLU A 1 107 ? 3.198 -7.230 10.471 1.00 95.62 107 GLU A O 1
ATOM 863 N N . VAL A 1 108 ? 1.798 -5.499 10.778 1.00 94.56 108 VAL A N 1
ATOM 864 C CA . VAL A 1 108 ? 0.844 -6.233 11.620 1.00 94.56 108 VAL A CA 1
ATOM 865 C C . VAL A 1 108 ? 0.087 -7.299 10.830 1.00 94.56 108 VAL A C 1
ATOM 867 O O . VAL A 1 108 ? -0.239 -8.353 11.370 1.00 94.56 108 VAL A O 1
ATOM 870 N N . ILE A 1 109 ? -0.174 -7.062 9.542 1.00 94.94 109 ILE A N 1
ATOM 871 C CA . ILE A 1 109 ? -0.875 -8.028 8.686 1.00 94.94 109 ILE A CA 1
ATOM 872 C C . ILE A 1 109 ? 0.074 -9.029 8.007 1.00 94.94 109 ILE A C 1
ATOM 874 O O . ILE A 1 109 ? -0.369 -9.798 7.151 1.00 94.94 109 ILE A O 1
ATOM 878 N N . LYS A 1 110 ? 1.376 -9.037 8.326 1.00 94.38 110 LYS A N 1
ATOM 879 C CA . LYS A 1 110 ? 2.304 -10.049 7.800 1.00 94.38 110 LYS A CA 1
ATOM 880 C C . LYS A 1 110 ? 2.054 -11.420 8.457 1.00 94.38 110 LYS A C 1
ATOM 882 O O . LYS A 1 110 ? 1.778 -11.491 9.650 1.00 94.38 110 LYS A O 1
ATOM 887 N N . PRO A 1 111 ? 2.219 -12.524 7.704 1.00 95.19 111 PRO A N 1
ATOM 888 C CA . PRO A 1 111 ? 2.479 -12.570 6.267 1.00 95.19 111 PRO A CA 1
ATOM 889 C C . PRO A 1 111 ? 1.202 -12.309 5.448 1.00 95.19 111 PRO A C 1
ATOM 891 O O . PRO A 1 111 ? 0.130 -12.830 5.755 1.00 95.19 111 PRO A O 1
ATOM 894 N N . PHE A 1 112 ? 1.334 -11.572 4.344 1.00 95.69 112 PHE A N 1
ATOM 895 C CA . PHE A 1 112 ? 0.248 -11.357 3.386 1.00 95.69 112 PHE A CA 1
ATOM 896 C C . PHE A 1 112 ? 0.697 -11.651 1.954 1.00 95.69 112 PHE A C 1
ATOM 898 O O . PHE A 1 112 ? 1.881 -11.608 1.624 1.00 95.69 112 PHE A O 1
ATOM 905 N N . LYS A 1 113 ? -0.269 -11.970 1.093 1.00 95.12 113 LYS A N 1
ATOM 906 C CA . LYS A 1 113 ? -0.086 -12.148 -0.348 1.00 95.12 113 LYS A CA 1
ATOM 907 C C . LYS A 1 113 ? -0.957 -11.152 -1.088 1.00 95.12 113 LYS A C 1
ATOM 909 O O . LYS A 1 113 ? -2.138 -11.010 -0.778 1.00 95.12 113 LYS A O 1
ATOM 914 N N . VAL A 1 114 ? -0.387 -10.523 -2.101 1.00 92.25 114 VAL A N 1
ATOM 915 C CA . VAL A 1 114 ? -1.106 -9.623 -2.999 1.00 92.25 114 VAL A CA 1
ATOM 916 C C . VAL A 1 114 ? -1.545 -10.416 -4.226 1.00 92.25 114 VAL A C 1
ATOM 918 O O . VAL A 1 114 ? -0.750 -11.138 -4.823 1.00 92.25 114 VAL A O 1
ATOM 921 N N . LYS A 1 115 ? -2.820 -10.302 -4.590 1.00 90.94 115 LYS A N 1
ATOM 922 C CA . LYS A 1 115 ? -3.395 -10.789 -5.849 1.00 90.94 115 LYS A CA 1
ATOM 923 C C . LYS A 1 115 ? -3.962 -9.598 -6.622 1.00 90.94 115 LYS A C 1
ATOM 925 O O . LYS A 1 115 ? -4.149 -8.541 -6.036 1.00 90.94 115 LYS A O 1
ATOM 930 N N . ASN A 1 116 ? -4.314 -9.787 -7.894 1.00 86.50 116 ASN A N 1
ATOM 931 C CA . ASN A 1 116 ? -4.808 -8.704 -8.761 1.00 86.50 116 ASN A CA 1
ATOM 932 C C . ASN A 1 116 ? -5.997 -7.921 -8.180 1.00 86.50 116 ASN A C 1
ATOM 934 O O . ASN A 1 116 ? -6.117 -6.736 -8.435 1.00 86.50 116 ASN A O 1
ATOM 938 N N . GLU A 1 117 ? -6.860 -8.568 -7.396 1.00 91.19 117 GLU A N 1
ATOM 939 C CA . GLU A 1 117 ? -8.096 -7.956 -6.882 1.00 91.19 117 GLU A CA 1
ATOM 940 C C . GLU A 1 117 ? -8.098 -7.759 -5.367 1.00 91.19 117 GLU A C 1
ATOM 942 O O . GLU A 1 117 ? -9.074 -7.250 -4.825 1.00 91.19 117 GLU A O 1
ATOM 947 N N . ARG A 1 118 ? -7.097 -8.277 -4.643 1.00 94.62 118 ARG A N 1
ATOM 948 C CA . ARG A 1 118 ? -7.154 -8.316 -3.177 1.00 94.62 118 ARG A CA 1
ATOM 949 C C . ARG A 1 118 ? -5.815 -8.601 -2.516 1.00 94.62 118 ARG A C 1
ATOM 951 O O . ARG A 1 118 ? -4.988 -9.335 -3.059 1.00 94.62 118 ARG A O 1
ATOM 958 N N . ILE A 1 119 ? -5.682 -8.168 -1.270 1.00 95.44 119 ILE A N 1
ATOM 959 C CA . ILE A 1 119 ? -4.686 -8.683 -0.325 1.00 95.44 119 ILE A CA 1
ATOM 960 C C . ILE A 1 119 ? -5.313 -9.809 0.492 1.00 95.44 119 ILE A C 1
ATOM 962 O O . ILE A 1 119 ? -6.455 -9.720 0.940 1.00 95.44 119 ILE A O 1
ATOM 966 N N . VAL A 1 120 ? -4.552 -10.882 0.683 1.00 96.44 120 VAL A N 1
ATOM 967 C CA . VAL A 1 120 ? -4.919 -12.030 1.511 1.00 96.44 120 VAL A CA 1
ATOM 968 C C . VAL A 1 120 ? -3.918 -12.142 2.650 1.00 96.44 120 VAL A C 1
ATOM 970 O O . VAL A 1 120 ? -2.726 -12.296 2.398 1.00 96.44 120 VAL A O 1
ATOM 973 N N . THR A 1 121 ? -4.396 -12.129 3.888 1.00 96.12 121 THR A N 1
ATOM 974 C CA . THR A 1 121 ? -3.576 -12.355 5.087 1.00 96.12 121 THR A CA 1
ATOM 975 C C . THR A 1 121 ? -4.231 -13.389 6.004 1.00 96.12 121 THR A C 1
ATOM 977 O O . THR A 1 121 ? -5.402 -13.740 5.827 1.00 96.12 121 THR A O 1
ATOM 980 N N . LYS A 1 122 ? -3.467 -13.919 6.961 1.00 94.31 122 LYS A N 1
ATOM 981 C CA . LYS A 1 122 ? -3.962 -14.797 8.021 1.00 94.31 122 LYS A CA 1
ATOM 982 C C . LYS A 1 122 ? -3.642 -14.164 9.372 1.00 94.31 122 LYS A C 1
ATOM 984 O O . LYS A 1 122 ? -2.479 -14.090 9.747 1.00 94.31 122 LYS A O 1
ATOM 989 N N . ILE A 1 123 ? -4.671 -13.771 10.113 1.00 90.56 123 ILE A N 1
ATOM 990 C CA . ILE A 1 123 ? -4.540 -13.185 11.453 1.00 90.56 123 ILE A CA 1
ATOM 991 C C . ILE A 1 123 ? -5.350 -14.049 12.414 1.00 90.56 123 ILE A C 1
ATOM 993 O O . ILE A 1 123 ? -6.481 -14.416 12.104 1.00 90.56 123 ILE A O 1
ATOM 997 N N . PHE A 1 124 ? -4.762 -14.447 13.546 1.00 87.31 124 PHE A N 1
ATOM 998 C CA . PHE A 1 124 ? -5.379 -15.391 14.497 1.00 87.31 124 PHE A CA 1
ATOM 999 C C . PHE A 1 124 ? -5.916 -16.661 13.825 1.00 87.31 124 PHE A C 1
ATOM 1001 O O . PHE A 1 124 ? -7.022 -17.123 14.085 1.00 87.31 124 PHE A O 1
ATOM 1008 N N . GLN A 1 125 ? -5.132 -17.193 12.886 1.00 86.88 125 GLN A N 1
ATOM 1009 C CA . GLN A 1 125 ? -5.480 -18.339 12.045 1.00 86.88 125 GLN A CA 1
ATOM 1010 C C . GLN A 1 125 ? -6.716 -18.158 11.137 1.00 86.88 125 GLN A C 1
ATOM 1012 O O . GLN A 1 125 ? -7.039 -19.063 10.366 1.00 86.88 125 GLN A O 1
ATOM 1017 N N . ARG A 1 126 ? -7.352 -16.987 11.140 1.00 91.44 126 ARG A N 1
ATOM 1018 C CA . ARG A 1 126 ? -8.470 -16.640 10.265 1.00 91.44 126 ARG A CA 1
ATOM 1019 C C . ARG A 1 126 ? -7.956 -15.925 9.027 1.00 91.44 126 ARG A C 1
ATOM 1021 O O . ARG A 1 126 ? -7.067 -15.079 9.094 1.00 91.44 126 ARG A O 1
ATOM 1028 N N . LYS A 1 127 ? -8.498 -16.298 7.875 1.00 93.62 127 LYS A N 1
ATOM 1029 C CA . LYS A 1 127 ? -8.158 -15.681 6.595 1.00 93.62 127 LYS A CA 1
ATOM 1030 C C . LYS A 1 127 ? -8.928 -14.369 6.461 1.00 93.62 127 LYS A C 1
ATOM 1032 O O . LYS A 1 127 ? -10.150 -14.396 6.519 1.00 93.62 127 LYS A O 1
ATOM 1037 N N . ILE A 1 128 ? -8.217 -13.269 6.238 1.00 94.62 128 ILE A N 1
ATOM 1038 C CA . ILE A 1 128 ? -8.797 -11.939 6.012 1.00 94.62 128 ILE A CA 1
ATOM 1039 C C . ILE A 1 128 ? -8.497 -11.500 4.585 1.00 94.62 128 ILE A C 1
ATOM 1041 O O . ILE A 1 128 ? -7.412 -11.766 4.050 1.00 94.62 128 ILE A O 1
ATOM 1045 N N . LEU A 1 129 ? -9.474 -10.840 3.969 1.00 95.31 129 LEU A N 1
ATOM 1046 C CA . LEU A 1 129 ? -9.413 -10.350 2.602 1.00 95.31 129 LEU A CA 1
ATOM 1047 C C . LEU A 1 129 ? -9.597 -8.834 2.582 1.00 95.31 129 LEU A C 1
ATOM 1049 O O . LEU A 1 129 ? -10.592 -8.327 3.084 1.00 95.31 129 LEU A O 1
ATOM 1053 N N . PHE A 1 130 ? -8.678 -8.120 1.942 1.00 95.19 130 PHE A N 1
ATOM 1054 C CA . PHE A 1 130 ? -8.862 -6.708 1.612 1.00 95.19 130 PHE A CA 1
ATOM 1055 C C . PHE A 1 130 ? -9.032 -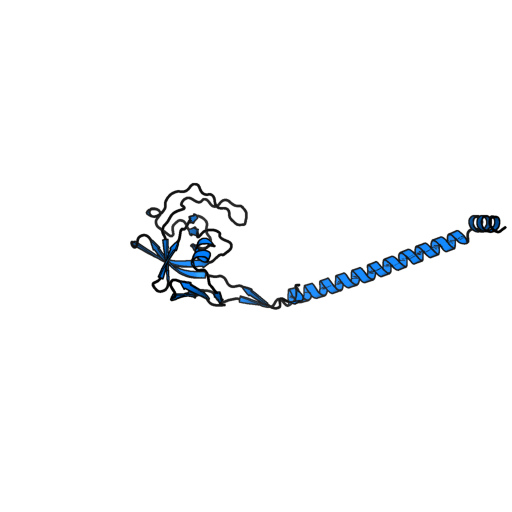6.595 0.102 1.00 95.19 130 PHE A C 1
ATOM 1057 O O . PHE A 1 130 ? -8.054 -6.727 -0.633 1.00 95.19 130 PHE A O 1
ATOM 1064 N N . ALA A 1 131 ? -10.272 -6.442 -0.361 1.00 95.12 131 ALA A N 1
ATOM 1065 C CA . ALA A 1 131 ? -10.581 -6.311 -1.781 1.00 95.12 131 ALA A CA 1
ATOM 1066 C C . ALA A 1 131 ? -10.199 -4.917 -2.290 1.00 95.12 131 ALA A C 1
ATOM 1068 O O . ALA A 1 131 ? -10.480 -3.916 -1.632 1.00 95.12 131 ALA A O 1
ATOM 1069 N N . PHE A 1 132 ? -9.561 -4.869 -3.455 1.00 94.62 132 PHE A N 1
ATOM 1070 C CA . PHE A 1 132 ? -9.248 -3.629 -4.143 1.00 94.62 132 PHE A CA 1
ATOM 1071 C C . PHE A 1 132 ? -10.488 -3.094 -4.848 1.00 94.62 132 PHE A C 1
ATOM 1073 O O . PHE A 1 132 ? -11.189 -3.830 -5.541 1.00 94.62 132 PHE A O 1
ATOM 1080 N N . ASN A 1 133 ? -10.730 -1.798 -4.691 1.00 90.56 133 ASN A N 1
ATOM 1081 C CA . ASN A 1 133 ? -11.856 -1.115 -5.320 1.00 90.56 133 ASN A CA 1
ATOM 1082 C C . ASN A 1 133 ? -11.629 -0.908 -6.827 1.00 90.56 133 ASN A C 1
ATOM 1084 O O . ASN A 1 133 ? -12.579 -0.861 -7.603 1.00 90.56 133 ASN A O 1
ATOM 1088 N N . GLU A 1 134 ? -10.368 -0.792 -7.244 1.00 87.19 134 GLU A N 1
ATOM 1089 C CA . GLU A 1 134 ? -9.975 -0.623 -8.643 1.00 87.19 134 GLU A CA 1
ATOM 1090 C C . GLU A 1 134 ? -9.443 -1.935 -9.225 1.00 87.19 134 GLU A C 1
ATOM 1092 O O . GLU A 1 134 ? -8.896 -2.772 -8.506 1.00 87.19 134 GLU A O 1
ATOM 1097 N N . LYS A 1 135 ? -9.565 -2.106 -10.544 1.00 81.38 135 LYS A N 1
ATOM 1098 C CA . LYS A 1 135 ? -8.950 -3.226 -11.268 1.00 81.38 135 LYS A CA 1
ATOM 1099 C C . LYS A 1 135 ? -7.523 -2.894 -11.683 1.00 81.38 135 LYS A C 1
ATOM 1101 O O . LYS A 1 135 ? -7.178 -1.736 -11.915 1.00 81.38 135 LYS A O 1
ATOM 1106 N N . SER A 1 136 ? -6.728 -3.939 -11.871 1.00 81.44 136 SER A N 1
ATOM 1107 C CA . SER A 1 136 ? -5.338 -3.792 -12.279 1.00 81.44 136 SER A CA 1
ATOM 1108 C C . SER A 1 136 ? -5.269 -3.393 -13.744 1.00 81.44 136 SER A C 1
ATOM 1110 O O . SER A 1 136 ? -5.909 -4.025 -14.585 1.00 81.44 136 SER A O 1
ATOM 1112 N N . ILE A 1 137 ? -4.461 -2.387 -14.060 1.00 78.81 137 ILE A N 1
ATOM 1113 C CA . ILE A 1 137 ? -4.211 -1.942 -15.427 1.00 78.81 137 ILE A CA 1
ATOM 1114 C C . ILE A 1 137 ? -2.893 -2.553 -15.883 1.00 78.81 137 ILE A C 1
ATOM 1116 O O . ILE A 1 137 ? -1.830 -2.205 -15.372 1.00 78.81 137 ILE A O 1
ATOM 1120 N N . THR A 1 138 ? -2.952 -3.439 -16.871 1.00 76.44 138 THR A N 1
ATOM 1121 C CA . THR A 1 138 ? -1.755 -3.971 -17.526 1.00 76.44 138 THR A CA 1
ATOM 1122 C C . THR A 1 138 ? -1.461 -3.158 -18.779 1.00 76.44 138 THR A C 1
ATOM 1124 O O . THR A 1 138 ? -2.325 -3.001 -19.638 1.00 76.44 138 THR A O 1
ATOM 1127 N N . LYS A 1 139 ? -0.240 -2.633 -18.888 1.00 74.50 139 LYS A N 1
ATOM 1128 C CA . LYS A 1 139 ? 0.254 -1.947 -20.086 1.00 74.50 139 LYS A CA 1
ATOM 1129 C C . LYS A 1 139 ? 1.343 -2.785 -20.742 1.00 74.50 139 LYS A C 1
ATOM 1131 O O . LYS A 1 139 ? 2.279 -3.223 -20.069 1.00 74.50 139 LYS A O 1
ATOM 1136 N N . GLU A 1 140 ? 1.215 -2.989 -22.049 1.00 72.19 140 GLU A N 1
ATOM 1137 C CA . GLU A 1 140 ? 2.274 -3.571 -22.874 1.00 72.19 140 GLU A CA 1
ATOM 1138 C C . GLU A 1 140 ? 3.354 -2.529 -23.168 1.00 72.19 140 GLU A C 1
ATOM 1140 O O . GLU A 1 140 ? 3.065 -1.351 -23.383 1.00 72.19 140 GLU A O 1
ATOM 1145 N N . ILE A 1 141 ? 4.612 -2.961 -23.169 1.00 74.00 141 ILE A N 1
ATOM 1146 C CA . ILE A 1 141 ? 5.781 -2.065 -23.175 1.00 74.00 141 ILE A CA 1
ATOM 1147 C C . ILE A 1 141 ? 6.488 -2.069 -24.541 1.00 74.00 141 ILE A C 1
ATOM 1149 O O . ILE A 1 141 ? 7.675 -1.766 -24.672 1.00 74.00 141 ILE A O 1
ATOM 1153 N N . ASN A 1 142 ? 5.743 -2.379 -25.603 1.00 68.69 142 ASN A N 1
ATOM 1154 C CA . ASN A 1 142 ? 6.279 -2.560 -26.957 1.00 68.69 142 ASN A CA 1
ATOM 1155 C C . ASN A 1 142 ? 7.129 -1.361 -27.437 1.00 68.69 142 ASN A C 1
ATOM 1157 O O . ASN A 1 142 ? 8.156 -1.553 -28.091 1.00 68.69 142 ASN A O 1
ATOM 1161 N N . LEU A 1 143 ? 6.781 -0.130 -27.036 1.00 72.50 143 LEU A N 1
ATOM 1162 C CA . LEU A 1 143 ? 7.556 1.074 -27.360 1.00 72.50 143 LEU A CA 1
ATOM 1163 C C . LEU A 1 143 ? 8.952 1.086 -26.707 1.00 72.50 143 LEU A C 1
ATOM 1165 O O . LEU A 1 143 ? 9.940 1.332 -27.395 1.00 72.50 143 LEU A O 1
ATOM 1169 N N . LEU A 1 144 ? 9.071 0.791 -25.404 1.00 72.62 144 LEU A N 1
ATOM 1170 C CA . LEU A 1 144 ? 10.383 0.789 -24.733 1.00 72.62 144 LEU A CA 1
ATOM 1171 C C . LEU A 1 144 ? 11.259 -0.369 -25.224 1.00 72.62 144 LEU A C 1
ATOM 1173 O O . LEU A 1 144 ? 12.472 -0.199 -25.327 1.00 72.62 144 LEU A O 1
ATOM 1177 N N . LYS A 1 145 ? 10.657 -1.514 -25.579 1.00 73.31 145 LYS A N 1
ATOM 1178 C CA . LYS A 1 145 ? 11.364 -2.638 -26.218 1.00 73.31 145 LYS A CA 1
ATOM 1179 C C . LYS A 1 145 ? 11.979 -2.197 -27.551 1.00 73.31 145 LYS A C 1
ATOM 1181 O O . LYS A 1 145 ? 13.178 -2.369 -27.756 1.00 73.31 145 LYS A O 1
ATOM 1186 N N . THR A 1 146 ? 11.191 -1.530 -28.395 1.00 77.12 146 THR A N 1
ATOM 1187 C CA . THR A 1 146 ? 11.644 -0.989 -29.690 1.00 77.12 146 THR A CA 1
ATOM 1188 C C . THR A 1 146 ? 12.749 0.058 -29.517 1.00 77.12 146 THR A C 1
ATOM 1190 O O . THR A 1 146 ? 13.792 -0.027 -30.164 1.00 77.12 146 THR A O 1
ATOM 1193 N N . LEU A 1 147 ? 12.571 1.012 -28.595 1.00 80.81 147 LEU A N 1
ATOM 1194 C CA . LEU A 1 147 ? 13.577 2.039 -28.296 1.00 80.81 147 LEU A CA 1
ATOM 1195 C C . LEU A 1 147 ? 14.880 1.433 -27.750 1.00 80.81 147 LEU A C 1
ATOM 1197 O O . LEU A 1 147 ? 15.966 1.890 -28.103 1.00 80.81 147 LEU A O 1
ATOM 1201 N N . SER A 1 148 ? 14.789 0.387 -26.924 1.00 82.19 148 SER A N 1
ATOM 1202 C CA . SER A 1 148 ? 15.954 -0.343 -26.413 1.00 82.19 148 SER A CA 1
ATOM 1203 C C . SER A 1 148 ? 16.720 -1.040 -27.538 1.00 82.19 148 SER A C 1
ATOM 1205 O O . SER A 1 148 ? 17.938 -0.895 -27.613 1.00 82.19 148 SER A O 1
ATOM 1207 N N . MET A 1 149 ? 16.018 -1.739 -28.439 1.00 84.56 149 MET A N 1
ATOM 1208 C CA . MET A 1 149 ? 16.626 -2.382 -29.612 1.00 84.56 149 MET A CA 1
ATOM 1209 C C . MET A 1 149 ? 17.321 -1.358 -30.517 1.00 84.56 149 MET A C 1
ATOM 1211 O O . MET A 1 149 ? 18.463 -1.562 -30.927 1.00 84.56 149 MET A O 1
ATOM 1215 N N . PHE A 1 150 ? 16.672 -0.219 -30.778 1.00 87.94 150 PHE A N 1
ATOM 1216 C CA . PHE A 1 150 ? 17.252 0.855 -31.585 1.00 87.94 150 PHE A CA 1
ATOM 1217 C C . PHE A 1 150 ? 18.506 1.461 -30.937 1.00 87.94 150 PHE A C 1
ATOM 1219 O O . PHE A 1 150 ? 19.506 1.716 -31.615 1.00 87.94 150 PHE A O 1
ATOM 1226 N N . LYS A 1 151 ? 18.484 1.661 -29.613 1.00 90.44 151 LYS A N 1
ATOM 1227 C CA . LYS A 1 151 ? 19.643 2.144 -28.853 1.00 90.44 151 LYS A CA 1
ATOM 1228 C C . LYS A 1 151 ? 20.812 1.163 -28.938 1.00 90.44 151 LYS A C 1
ATOM 1230 O O . LYS A 1 151 ? 21.937 1.587 -29.180 1.00 90.44 151 LYS A O 1
ATOM 1235 N N . GLU A 1 152 ? 20.553 -0.129 -28.761 1.00 92.56 152 GLU A N 1
ATOM 1236 C CA . GLU A 1 152 ? 21.576 -1.177 -28.836 1.00 92.56 152 GLU A CA 1
ATOM 1237 C C . GLU A 1 152 ? 22.203 -1.254 -30.234 1.00 92.56 152 GLU A C 1
ATOM 1239 O O . GLU A 1 152 ? 23.427 -1.228 -30.366 1.00 92.56 152 GLU A O 1
ATOM 1244 N N . HIS A 1 153 ? 21.375 -1.217 -31.281 1.00 93.69 153 HIS A N 1
ATOM 1245 C CA . HIS A 1 153 ? 21.841 -1.129 -32.663 1.00 93.69 153 HIS A CA 1
ATOM 1246 C C . HIS A 1 153 ? 22.724 0.107 -32.897 1.00 93.69 153 HIS A C 1
ATOM 1248 O O . HIS A 1 153 ? 23.810 0.005 -33.468 1.00 93.69 153 HIS A O 1
ATOM 1254 N N . SER A 1 154 ? 22.296 1.274 -32.406 1.00 94.31 154 SER A N 1
ATOM 1255 C CA . SER A 1 154 ? 23.050 2.526 -32.547 1.00 94.31 154 SER A CA 1
ATOM 1256 C C . SER A 1 154 ? 24.410 2.463 -31.845 1.00 94.31 154 SER A C 1
ATOM 1258 O O . SER A 1 154 ? 25.414 2.884 -32.416 1.00 94.31 154 SER A O 1
ATOM 1260 N N . ILE A 1 155 ? 24.472 1.889 -30.639 1.00 95.94 155 ILE A N 1
ATOM 1261 C CA . ILE A 1 155 ? 25.729 1.690 -29.899 1.00 95.94 155 ILE A CA 1
ATOM 1262 C C . ILE A 1 155 ? 26.677 0.774 -30.677 1.00 95.94 155 ILE A C 1
ATOM 1264 O O . ILE A 1 155 ? 27.866 1.073 -30.790 1.00 95.94 155 ILE A O 1
ATOM 1268 N N . ASN A 1 156 ? 26.167 -0.324 -31.233 1.00 95.88 156 ASN A N 1
ATOM 1269 C CA . ASN A 1 156 ? 26.983 -1.253 -32.014 1.00 95.88 156 ASN A CA 1
ATOM 1270 C C . ASN A 1 156 ? 27.532 -0.591 -33.285 1.00 95.88 156 ASN A C 1
ATOM 1272 O O . ASN A 1 156 ? 28.707 -0.766 -33.612 1.00 95.88 156 ASN A O 1
ATOM 1276 N N . LEU A 1 157 ? 26.721 0.232 -33.955 1.00 96.69 157 LEU A N 1
ATOM 1277 C CA . LEU A 1 157 ? 27.160 1.004 -35.114 1.00 96.69 157 LEU A CA 1
ATOM 1278 C C . LEU A 1 157 ? 28.259 2.015 -34.749 1.00 96.69 157 LEU A C 1
ATOM 1280 O O . LEU A 1 157 ? 29.241 2.133 -35.480 1.00 96.69 157 LEU A O 1
ATOM 1284 N N . ILE A 1 158 ? 28.123 2.711 -33.615 1.00 97.25 158 ILE A N 1
ATOM 1285 C CA . ILE A 1 158 ? 29.146 3.639 -33.110 1.00 97.25 158 ILE A CA 1
ATOM 1286 C C . ILE A 1 158 ? 30.459 2.895 -32.864 1.00 97.25 158 ILE A C 1
ATOM 1288 O O . ILE A 1 158 ? 31.476 3.284 -33.431 1.00 97.25 158 ILE A O 1
ATOM 1292 N N . LYS A 1 159 ? 30.428 1.774 -32.131 1.00 97.38 159 LYS A N 1
ATOM 1293 C CA . LYS A 1 159 ? 31.622 0.951 -31.873 1.00 97.38 159 LYS A CA 1
ATOM 1294 C C . LYS A 1 159 ? 32.307 0.502 -33.164 1.00 97.38 159 LYS A C 1
ATOM 1296 O O . LYS A 1 159 ? 33.528 0.556 -33.278 1.00 97.38 159 LYS A O 1
ATOM 1301 N N . SER A 1 160 ? 31.529 0.085 -34.165 1.00 96.69 160 SER A N 1
ATOM 1302 C CA . SER A 1 160 ? 32.080 -0.306 -35.466 1.00 96.69 160 SER A CA 1
ATOM 1303 C C . SER A 1 160 ? 32.769 0.862 -36.174 1.00 96.69 160 SER A C 1
ATOM 1305 O O . SER A 1 160 ? 33.829 0.674 -36.771 1.00 96.69 160 SER A O 1
ATOM 1307 N N . LYS A 1 161 ? 32.190 2.067 -36.116 1.00 97.38 161 LYS A N 1
ATOM 1308 C CA . LYS A 1 161 ? 32.791 3.269 -36.709 1.00 97.38 161 LYS A CA 1
ATOM 1309 C C . LYS A 1 161 ? 34.033 3.734 -35.953 1.00 97.38 161 LYS A C 1
ATOM 1311 O O . LYS A 1 161 ? 34.991 4.148 -36.595 1.00 97.38 161 LYS A O 1
ATOM 1316 N N . GLU A 1 162 ? 34.045 3.636 -34.627 1.00 97.50 162 GLU A N 1
ATOM 1317 C CA . GLU A 1 162 ? 35.225 3.932 -33.804 1.00 97.50 162 GLU A CA 1
ATOM 1318 C C . GLU A 1 162 ? 36.393 3.007 -34.155 1.00 97.50 162 GLU A C 1
ATOM 1320 O O . GLU A 1 162 ? 37.504 3.485 -34.392 1.00 97.50 162 GLU A O 1
ATOM 1325 N N . ASN A 1 163 ? 36.131 1.703 -34.289 1.00 96.94 163 ASN A N 1
ATOM 1326 C CA . ASN A 1 163 ? 37.133 0.733 -34.732 1.00 96.94 163 ASN A CA 1
ATOM 1327 C C . ASN A 1 163 ? 37.651 1.056 -36.137 1.00 96.94 163 ASN A C 1
ATOM 1329 O O . ASN A 1 163 ? 38.856 1.038 -36.375 1.00 96.94 163 ASN A O 1
ATOM 1333 N N . HIS A 1 164 ? 36.759 1.391 -37.072 1.00 96.94 164 HIS A N 1
ATOM 1334 C CA . HIS A 1 164 ? 37.176 1.758 -38.423 1.00 96.94 164 HIS A CA 1
ATOM 1335 C C . HIS A 1 164 ? 38.043 3.027 -38.435 1.00 96.94 164 HIS A C 1
ATOM 1337 O O . HIS A 1 164 ? 39.100 3.049 -39.064 1.00 96.94 164 HIS A O 1
ATOM 1343 N N . LEU A 1 165 ? 37.650 4.053 -37.674 1.00 97.69 165 LEU A N 1
ATOM 1344 C CA . LEU A 1 165 ? 38.415 5.291 -37.530 1.00 97.69 165 LEU A CA 1
ATOM 1345 C C . LEU A 1 165 ? 39.800 5.041 -36.917 1.00 97.69 165 LEU A C 1
ATOM 1347 O O . LEU A 1 165 ? 40.769 5.692 -37.308 1.00 97.69 165 LEU A O 1
ATOM 1351 N N . TYR A 1 166 ? 39.907 4.103 -35.972 1.00 97.38 166 TYR A N 1
ATOM 1352 C CA . TYR A 1 166 ? 41.188 3.681 -35.412 1.00 97.38 166 TYR A CA 1
ATOM 1353 C C . TYR A 1 166 ? 42.122 3.128 -36.498 1.00 97.38 166 TYR A C 1
ATOM 1355 O O . TYR A 1 166 ? 43.259 3.586 -36.602 1.00 97.38 166 TYR A O 1
ATOM 1363 N N . PHE A 1 167 ? 41.636 2.222 -37.355 1.00 96.56 167 PHE A N 1
ATOM 1364 C CA . PHE A 1 167 ? 42.436 1.682 -38.460 1.00 96.56 167 PHE A CA 1
ATOM 1365 C C . PHE A 1 167 ? 42.854 2.759 -39.465 1.00 96.56 167 PHE A C 1
ATOM 1367 O O . PHE A 1 167 ? 44.030 2.837 -39.810 1.00 96.56 167 PHE A O 1
ATOM 1374 N N . MET A 1 168 ? 41.939 3.651 -39.859 1.00 96.81 168 MET A N 1
ATOM 1375 C CA . MET A 1 168 ? 42.267 4.756 -40.771 1.00 96.81 168 MET A CA 1
ATOM 1376 C C . MET A 1 168 ? 43.358 5.675 -40.204 1.00 96.81 168 MET A C 1
ATOM 1378 O O . MET A 1 168 ? 44.242 6.123 -40.932 1.00 96.81 168 MET A O 1
ATOM 1382 N N . LYS A 1 169 ? 43.329 5.958 -38.893 1.00 96.69 169 LYS A N 1
ATOM 1383 C CA . LYS A 1 169 ? 44.382 6.748 -38.237 1.00 96.69 169 LYS A CA 1
ATOM 1384 C C . LYS A 1 169 ? 45.744 6.060 -38.312 1.00 96.69 169 LYS A C 1
ATOM 1386 O O . LYS A 1 169 ? 46.737 6.745 -38.552 1.00 96.69 169 LYS A O 1
ATOM 1391 N N . GLN A 1 170 ? 45.791 4.740 -38.124 1.00 95.06 170 GLN A N 1
ATOM 1392 C CA . GLN A 1 170 ? 47.036 3.977 -38.247 1.00 95.06 170 GLN A CA 1
ATOM 1393 C C . GLN A 1 170 ? 47.568 3.991 -39.679 1.00 95.06 170 GLN A C 1
ATOM 1395 O O . GLN A 1 170 ? 48.754 4.223 -39.889 1.00 95.06 170 GLN A O 1
ATOM 1400 N N . GLU A 1 171 ? 46.691 3.828 -40.665 1.00 95.94 171 GLU A N 1
ATOM 1401 C CA . GLU A 1 171 ? 47.070 3.852 -42.076 1.00 95.94 171 GLU A CA 1
ATOM 1402 C C . GLU A 1 171 ? 47.657 5.209 -42.493 1.00 95.94 171 GLU A C 1
ATOM 1404 O O . GLU A 1 171 ? 48.737 5.263 -43.080 1.00 95.94 171 GLU A O 1
ATOM 1409 N N . ILE A 1 172 ? 47.029 6.318 -42.086 1.00 95.06 172 ILE A N 1
ATOM 1410 C CA . ILE A 1 172 ? 47.563 7.672 -42.313 1.00 95.06 172 ILE A CA 1
ATOM 1411 C C . ILE A 1 172 ? 48.922 7.861 -41.619 1.00 95.06 172 ILE A C 1
ATOM 1413 O O . ILE A 1 172 ? 49.815 8.503 -42.173 1.00 95.06 172 ILE A O 1
ATOM 1417 N N . SER A 1 173 ? 49.090 7.334 -40.401 1.00 94.88 173 SER A N 1
ATOM 1418 C CA . SER A 1 173 ? 50.366 7.398 -39.676 1.00 94.88 173 SER A CA 1
ATOM 1419 C C . SER A 1 173 ? 51.474 6.662 -40.434 1.00 94.88 173 SER A C 1
ATOM 1421 O O . SER A 1 173 ? 52.555 7.215 -40.640 1.00 94.88 173 SER A O 1
ATOM 1423 N N . ASN A 1 174 ? 51.180 5.452 -40.918 1.00 93.19 174 ASN A N 1
ATOM 1424 C CA . ASN A 1 174 ? 52.114 4.638 -41.692 1.00 93.19 174 ASN A CA 1
ATOM 1425 C C . ASN A 1 174 ? 52.508 5.330 -43.002 1.00 93.19 174 ASN A C 1
ATOM 1427 O O . ASN A 1 174 ? 53.694 5.441 -43.295 1.00 93.19 174 ASN A O 1
ATOM 1431 N N . GLN A 1 175 ? 51.541 5.889 -43.737 1.00 94.12 175 GLN A N 1
ATOM 1432 C CA . GLN A 1 175 ? 51.810 6.645 -44.966 1.00 94.12 175 GLN A CA 1
ATOM 1433 C C . GLN A 1 175 ? 52.724 7.855 -44.715 1.00 94.12 175 GLN A C 1
ATOM 1435 O O . GLN A 1 175 ? 53.640 8.120 -45.494 1.00 94.12 175 GLN A O 1
ATOM 1440 N N . LYS A 1 176 ? 52.522 8.586 -43.608 1.00 93.12 176 LYS A N 1
ATOM 1441 C CA . LYS A 1 176 ? 53.411 9.696 -43.220 1.00 93.12 176 LYS A CA 1
ATOM 1442 C C . LYS A 1 176 ? 54.826 9.218 -42.901 1.00 93.12 176 LYS A C 1
ATOM 1444 O O . LYS A 1 176 ? 55.785 9.882 -43.293 1.00 93.12 176 LYS A O 1
ATOM 1449 N N . LEU A 1 177 ? 54.964 8.089 -42.204 1.00 90.12 177 LEU A N 1
ATOM 1450 C CA . LEU A 1 177 ? 56.268 7.494 -41.906 1.00 90.12 177 LEU A CA 1
ATOM 1451 C C . LEU A 1 177 ? 56.992 7.072 -43.193 1.00 90.12 177 LEU A C 1
ATOM 1453 O O . LEU A 1 177 ? 58.166 7.394 -43.364 1.00 90.12 177 LEU A O 1
ATOM 1457 N N . GLU A 1 178 ? 56.293 6.415 -44.121 1.00 89.38 178 GLU A N 1
ATOM 1458 C CA . GLU A 1 178 ? 56.840 6.037 -45.429 1.00 89.38 178 GLU A CA 1
ATOM 1459 C C . GLU A 1 178 ? 57.327 7.257 -46.220 1.00 89.38 178 GLU A C 1
ATOM 1461 O O . GLU A 1 178 ? 58.446 7.250 -46.735 1.00 89.38 178 GLU A O 1
ATOM 1466 N N . GLN A 1 179 ? 56.538 8.336 -46.258 1.00 89.00 179 GLN A N 1
ATOM 1467 C CA . GLN A 1 179 ? 56.942 9.590 -46.900 1.00 89.00 179 GLN A CA 1
ATOM 1468 C C . GLN A 1 179 ? 58.205 10.184 -46.261 1.00 89.00 179 GLN A C 1
ATOM 1470 O O . GLN A 1 179 ? 59.113 10.609 -46.976 1.00 89.00 179 GLN A O 1
ATOM 1475 N N . GLN A 1 180 ? 58.307 10.187 -44.926 1.00 86.38 180 GLN A N 1
ATOM 1476 C CA . GLN A 1 180 ? 59.502 10.675 -44.230 1.00 86.38 180 GLN A CA 1
ATOM 1477 C C . GLN A 1 180 ? 60.743 9.830 -44.543 1.00 86.38 180 GLN A C 1
ATOM 1479 O O . GLN A 1 180 ? 61.810 10.392 -44.793 1.00 86.38 180 GLN A O 1
ATOM 1484 N N . LEU A 1 181 ? 60.614 8.502 -44.605 1.00 81.81 181 LEU A N 1
ATOM 1485 C CA . LEU A 1 181 ? 61.715 7.595 -44.955 1.00 81.81 181 LEU A CA 1
ATOM 1486 C C . LEU A 1 181 ? 62.238 7.806 -46.387 1.00 81.81 181 LEU A C 1
ATOM 1488 O O . LEU A 1 181 ? 63.411 7.549 -46.655 1.00 81.81 181 LEU A O 1
ATOM 1492 N N . GLN A 1 182 ? 61.397 8.298 -47.300 1.00 81.81 182 GLN A N 1
ATOM 1493 C CA . GLN A 1 182 ? 61.778 8.586 -48.686 1.00 81.81 182 GLN A CA 1
ATOM 1494 C C . GLN A 1 182 ? 62.495 9.937 -48.872 1.00 81.81 182 GLN A C 1
ATOM 1496 O O . GLN A 1 182 ? 63.051 10.182 -49.945 1.00 81.81 182 GLN A O 1
ATOM 1501 N N . THR A 1 183 ? 62.532 10.807 -47.855 1.00 85.94 183 THR A N 1
ATOM 1502 C CA . THR A 1 183 ? 63.227 12.108 -47.939 1.00 85.94 183 THR A CA 1
ATOM 1503 C C . THR A 1 183 ? 64.745 11.941 -48.077 1.00 85.94 183 THR A C 1
ATOM 1505 O O . THR A 1 183 ? 65.337 11.080 -47.420 1.00 85.94 183 THR A O 1
ATOM 1508 N N . SER A 1 184 ? 65.403 12.777 -48.901 1.00 73.56 184 SER A N 1
ATOM 1509 C CA . SER A 1 184 ? 66.850 12.636 -49.179 1.00 73.56 184 SER A CA 1
ATOM 1510 C C . SER A 1 184 ? 67.687 12.701 -47.899 1.00 73.56 184 SER A C 1
ATOM 1512 O O . SER A 1 184 ? 68.508 11.819 -47.676 1.00 73.56 184 SER A O 1
ATOM 1514 N N . GLN A 1 185 ? 67.386 13.640 -46.994 1.00 80.19 185 GLN A N 1
ATOM 1515 C CA . GLN A 1 185 ? 68.084 13.785 -45.710 1.00 80.19 185 GLN A CA 1
ATOM 1516 C C . GLN A 1 185 ? 68.006 12.526 -44.832 1.00 80.19 185 GLN A C 1
ATOM 1518 O O . GLN A 1 185 ? 68.981 12.162 -44.173 1.00 80.19 185 GLN A O 1
ATOM 1523 N N . THR A 1 186 ? 66.856 11.847 -44.805 1.00 78.25 186 THR A N 1
ATOM 1524 C CA . THR A 1 186 ? 66.676 10.624 -44.006 1.00 78.25 186 THR A CA 1
ATOM 1525 C C . THR A 1 186 ? 67.370 9.438 -44.671 1.00 78.25 186 THR A C 1
ATOM 1527 O O . THR A 1 186 ? 68.044 8.657 -44.000 1.00 78.25 186 THR A O 1
ATOM 1530 N N . ARG A 1 187 ? 67.279 9.334 -46.001 1.00 77.75 187 ARG A N 1
ATOM 1531 C CA . ARG A 1 187 ? 67.923 8.276 -46.789 1.00 77.75 187 ARG A CA 1
ATOM 1532 C C . ARG A 1 187 ? 69.451 8.371 -46.751 1.00 77.75 187 ARG A C 1
ATOM 1534 O O . ARG A 1 187 ? 70.117 7.350 -46.620 1.00 77.75 187 ARG A O 1
ATOM 1541 N N . GLU A 1 188 ? 69.998 9.584 -46.800 1.00 77.81 188 GLU A N 1
ATOM 1542 C CA . GLU A 1 188 ? 71.429 9.869 -46.641 1.00 77.81 188 GLU A CA 1
ATOM 1543 C C . GLU A 1 188 ? 71.928 9.480 -45.244 1.00 77.81 188 GLU A C 1
ATOM 1545 O O . GLU A 1 188 ? 72.924 8.765 -45.134 1.00 77.81 188 GLU A O 1
ATOM 1550 N N . LYS A 1 189 ? 71.196 9.842 -44.177 1.00 82.75 189 LYS A N 1
ATOM 1551 C CA . LYS A 1 189 ? 71.510 9.398 -42.806 1.00 82.75 189 LYS A CA 1
ATOM 1552 C C . LYS A 1 189 ? 71.490 7.874 -42.669 1.00 82.75 189 LYS A C 1
ATOM 1554 O O . LYS A 1 189 ? 72.415 7.308 -42.096 1.00 82.75 189 LYS A O 1
ATOM 1559 N N . ILE A 1 190 ? 70.481 7.197 -43.220 1.00 79.75 190 ILE A N 1
ATOM 1560 C CA . ILE A 1 190 ? 70.404 5.726 -43.204 1.00 79.75 190 ILE A CA 1
ATOM 1561 C C . ILE A 1 190 ? 71.587 5.101 -43.957 1.00 79.75 190 ILE A C 1
ATOM 1563 O O . ILE A 1 190 ? 72.179 4.141 -43.471 1.00 79.75 190 ILE A O 1
ATOM 1567 N N . ASN A 1 191 ? 71.960 5.640 -45.120 1.00 79.00 191 ASN A N 1
ATOM 1568 C CA . ASN A 1 191 ? 73.095 5.140 -45.897 1.00 79.00 191 ASN A CA 1
ATOM 1569 C C . ASN A 1 191 ? 74.434 5.357 -45.178 1.00 79.00 191 ASN A C 1
ATOM 1571 O O . ASN A 1 191 ? 75.296 4.495 -45.267 1.00 79.00 191 ASN A O 1
ATOM 1575 N N . SER A 1 192 ? 74.586 6.447 -44.418 1.00 81.06 192 SER A N 1
ATOM 1576 C CA . SER A 1 192 ? 75.788 6.702 -43.608 1.00 81.06 192 SER A CA 1
ATOM 1577 C C . SER A 1 192 ? 75.971 5.734 -42.428 1.00 81.06 192 SER A C 1
ATOM 1579 O O . SER A 1 192 ? 77.064 5.633 -41.882 1.00 81.06 192 SER A O 1
ATOM 1581 N N . LEU A 1 193 ? 74.909 5.015 -42.041 1.00 81.81 193 LEU A N 1
ATOM 1582 C CA . LEU A 1 193 ? 74.917 3.999 -40.981 1.00 81.81 193 LEU A CA 1
ATOM 1583 C C . LEU A 1 193 ? 75.110 2.570 -41.513 1.00 81.81 193 LEU A C 1
ATOM 1585 O O . LEU A 1 193 ? 75.298 1.647 -40.721 1.00 81.81 193 LEU A O 1
ATOM 1589 N N . LYS A 1 194 ? 75.049 2.366 -42.835 1.00 72.44 194 LYS A N 1
ATOM 1590 C CA . LYS A 1 194 ? 75.409 1.096 -43.472 1.00 72.44 194 LYS A CA 1
ATOM 1591 C C . LYS A 1 194 ? 76.928 1.078 -43.650 1.00 72.44 194 LYS A C 1
ATOM 1593 O O . LYS A 1 194 ? 77.433 1.672 -44.597 1.00 72.44 194 LYS A O 1
ATOM 1598 N N . ILE A 1 195 ? 77.622 0.464 -42.691 1.00 57.44 195 ILE A N 1
ATOM 1599 C CA . ILE A 1 195 ? 79.051 0.120 -42.782 1.00 57.44 195 ILE A CA 1
ATOM 1600 C C . ILE A 1 195 ? 79.243 -0.935 -43.873 1.00 57.44 195 ILE A C 1
ATOM 1602 O O . ILE A 1 195 ? 78.417 -1.878 -43.909 1.00 57.44 195 ILE A O 1
#

Secondary structure (DSSP, 8-state):
-GGG--EEEE---EEEEEEEETTTEEEEEEEEE-TT-SSEEEETTSS-GGG-EE----EE-TTSPEE---EEE-EEEEEETTEEEEEEEEEESS-SSSEEE-HHHHHHT-SEEEETTEEEEEETTEEEEEEBSSPPEEEE-HHHHHHHHHHHHHHHHHHHHHHHHHHHHHHHHHHHHHHHHTSHHHHHHHHHT--

pLDDT: mean 85.91, std 10.39, range [51.25, 97.69]

InterPro domains:
  IPR018061 Retropepsins [PF00077] (15-109)
  IPR021109 Aspartic peptidase domain superfamily [G3DSA:2.40.70.10] (14-140)
  IPR021109 Aspartic peptidase domain superfamily [SSF50630] (28-109)

Radius of gyration: 33.92 Å; chains: 1; bounding box: 97×38×71 Å